Protein AF-0000000073987682 (afdb_homodimer)

Secondary structure (DSSP, 8-state):
-EEEEEE-B-HHHHHHHS-TTHHHHHHHHHHHS--TTEEEEEEEEB-S-SSTTPPP-STT--EEEEEEESSHHHHHHHHH-HHHHHHHHHHHTTBSSPPEEEEE------/-EEEEEE-B-HHHHHHHS-TTHHHHHHHHHHHS--TTEEEEEEEEB-S-SSTTPPP-STT--EEEEEEESSHHHHHHHHH-HHHHHHHHHHHTTBSSPPEEEEE------

Solvent-accessible surface area (backbone atoms only — not comparable to full-atom values): 11924 Å² total; per-residue (Å²): 39,37,40,38,36,38,31,27,60,38,68,69,48,39,44,67,76,30,50,85,61,42,55,59,50,52,49,51,49,55,64,65,62,68,54,68,44,58,74,46,69,49,72,41,54,55,51,70,68,66,48,91,85,54,76,79,40,40,84,73,45,41,36,37,36,44,34,34,19,79,33,50,67,24,46,51,50,46,68,67,29,65,69,48,46,55,52,49,55,58,52,60,72,18,42,78,52,84,59,37,36,46,33,29,84,43,75,72,86,116,39,37,41,39,35,40,32,29,61,38,68,68,48,38,44,67,78,30,51,86,61,42,55,60,50,50,49,50,50,55,65,64,63,67,52,67,46,58,74,48,70,48,74,41,54,56,50,69,67,67,47,92,86,54,76,79,40,40,85,73,45,43,33,38,35,44,34,32,20,78,30,51,67,24,45,50,50,45,68,66,30,66,69,49,46,54,53,48,56,57,53,60,71,16,41,77,53,85,58,38,36,46,33,28,84,44,75,71,85,116

Sequence (220 aa):
MLHVVLFKTDAKKLAKEFPGNSLEEAIESLRQAKIPGLVDFNIRPKNTSPWPGYQDDSQGYTHALMSSHVSASALRTYAEHPVHKVLQARLLKCVTAPPLRMDLDIHPNLMLHVVLFKTDAKKLAKEFPGNSLEEAIESLRQAKIPGLVDFNIRPKNTSPWPGYQDDSQGYTHALMSSHVSASALRTYAEHPVHKVLQARLLKCVTAPPLRMDLDIHPNL

pLDDT: mean 94.9, std 9.37, range [31.69, 98.88]

InterPro domains:
  IPR011008 Dimeric alpha-beta barrel [SSF54909] (2-103)
  IPR013097 Stress responsive alpha+beta-barrel [PF07876] (3-93)
  IPR013097 Stress responsive alpha+beta-barrel [PS51502] (1-104)
  IPR013097 Stress responsive alpha+beta-barrel [SM00886] (1-106)

Radius of gyration: 17.32 Å; Cα contacts (8 Å, |Δi|>4): 393; chains: 2; bounding box: 43×45×38 Å

Organism: Leishmania donovani (NCBI:txid5661)

Nearest PDB structures (foldseek):
  3hf5-assembly2_C  TM=5.952E-01  e=5.390E-05  Pseudomonas reinekei
  3hfk-assembly1_A  TM=5.930E-01  e=7.023E-05  Pseudomonas reinekei
  3hfk-assembly1_D  TM=5.590E-01  e=6.153E-05  Pseudomonas reinekei
  3kng-assembly1_B  TM=6.668E-01  e=3.435E-04  Streptomyces nogalater
  2ifx-assembly1_A  TM=5.948E-01  e=2.637E-04  Cupriavidus necator

Foldseek 3Di:
DKKKKWFQFDPVLCCVLQPDCNLVVLQVCLVPVCQDFWDDKDKDFDDQPPDPPRDDPSVRTTMMIITGGQDPVSVVSLVPDPSNVVVVVSRVSGGDDDMDMDDDPDHPPD/DKKKKWFQFDPVLCCVLQPDCNLVVLQVCLVPVCQDFWDDKDKDFDDQPPDPPRDDPSVRTTMMIITGGQDPVSVVSLVPDPSNVVVVVSRVSGGPDDMDMDDDPDHPPD

Structure (mmCIF, N/CA/C/O backbone):
data_AF-0000000073987682-model_v1
#
loop_
_entity.id
_entity.type
_entity.pdbx_description
1 polymer 'Stress responsive A/B Barrel Domain family protein'
#
loop_
_atom_site.group_PDB
_atom_site.id
_atom_site.type_symbol
_atom_site.label_atom_id
_atom_site.label_alt_id
_atom_site.label_comp_id
_atom_site.label_asym_id
_atom_site.label_entity_id
_atom_site.label_seq_id
_atom_site.pdbx_PDB_ins_code
_atom_site.Cartn_x
_atom_site.Cartn_y
_atom_site.Cartn_z
_atom_site.occupancy
_atom_site.B_iso_or_equiv
_atom_site.auth_seq_id
_atom_site.auth_comp_id
_atom_site.auth_asym_id
_atom_site.auth_atom_id
_atom_site.pdbx_PDB_model_num
ATOM 1 N N . MET A 1 1 ? 9.57 5.074 -7.387 1 95.31 1 MET A N 1
ATOM 2 C CA . MET A 1 1 ? 9.477 4.562 -6.023 1 95.31 1 MET A CA 1
ATOM 3 C C . MET A 1 1 ? 8.086 4.789 -5.445 1 95.31 1 MET A C 1
ATOM 5 O O . MET A 1 1 ? 7.535 5.887 -5.551 1 95.31 1 MET A O 1
ATOM 9 N N . LEU A 1 2 ? 7.527 3.725 -4.941 1 96.81 2 LEU A N 1
ATOM 10 C CA . LEU A 1 2 ? 6.23 3.795 -4.273 1 96.81 2 LEU A CA 1
ATOM 11 C C . LEU A 1 2 ? 6.395 3.742 -2.76 1 96.81 2 LEU A C 1
ATOM 13 O O . LEU A 1 2 ? 7.07 2.854 -2.234 1 96.81 2 LEU A O 1
ATOM 17 N N . HIS A 1 3 ? 5.875 4.754 -2.123 1 97.88 3 HIS A N 1
ATOM 18 C CA . HIS A 1 3 ? 5.898 4.887 -0.671 1 97.88 3 HIS A CA 1
ATOM 19 C C . HIS A 1 3 ? 4.52 4.629 -0.074 1 97.88 3 HIS A C 1
ATOM 21 O O . HIS A 1 3 ? 3.572 5.375 -0.338 1 97.88 3 HIS A O 1
ATOM 27 N N . VAL A 1 4 ? 4.391 3.553 0.708 1 98.5 4 VAL A N 1
ATOM 28 C CA . VAL A 1 4 ? 3.133 3.105 1.298 1 98.5 4 VAL A CA 1
ATOM 29 C C . VAL A 1 4 ? 3.215 3.197 2.82 1 98.5 4 VAL A C 1
ATOM 31 O O . VAL A 1 4 ? 4.125 2.637 3.434 1 98.5 4 VAL A O 1
ATOM 34 N N . VAL A 1 5 ? 2.281 3.895 3.426 1 98.81 5 VAL A N 1
ATOM 35 C CA . VAL A 1 5 ? 2.211 3.971 4.883 1 98.81 5 VAL A CA 1
ATOM 36 C C . VAL A 1 5 ? 0.798 3.631 5.348 1 98.81 5 VAL A C 1
ATOM 38 O O . VAL A 1 5 ? -0.18 4.195 4.852 1 98.81 5 VAL A O 1
ATOM 41 N N . LEU A 1 6 ? 0.669 2.688 6.234 1 98.88 6 LEU A N 1
ATOM 42 C CA . LEU A 1 6 ? -0.608 2.338 6.848 1 98.88 6 LEU A CA 1
ATOM 43 C C . LEU A 1 6 ? -0.687 2.863 8.273 1 98.88 6 LEU A C 1
ATOM 45 O O . LEU A 1 6 ? 0.289 2.783 9.023 1 98.88 6 LEU A O 1
ATOM 49 N N . PHE A 1 7 ? -1.869 3.385 8.648 1 98.69 7 PHE A N 1
ATOM 50 C CA . PHE A 1 7 ? -2.096 3.984 9.953 1 98.69 7 PHE A CA 1
ATOM 51 C C . PHE A 1 7 ? -3.254 3.299 10.672 1 98.69 7 PHE A C 1
ATOM 53 O O . PHE A 1 7 ? -4.27 2.979 10.055 1 98.69 7 PHE A O 1
ATOM 60 N N . LYS A 1 8 ? -3.061 3.043 11.922 1 98.81 8 LYS A N 1
ATOM 61 C CA . LYS A 1 8 ? -4.191 2.865 12.828 1 98.81 8 LYS A CA 1
ATOM 62 C C . LYS A 1 8 ? -4.566 4.18 13.508 1 98.81 8 LYS A C 1
ATOM 64 O O . LYS A 1 8 ? -3.797 4.715 14.305 1 98.81 8 LYS A O 1
ATOM 69 N N . THR A 1 9 ? -5.723 4.746 13.195 1 98.62 9 THR A N 1
ATOM 70 C CA . THR A 1 9 ? -6.078 6.051 13.734 1 98.62 9 THR A CA 1
ATOM 71 C C . THR A 1 9 ? -7.25 5.934 14.711 1 98.62 9 THR A C 1
ATOM 73 O O . THR A 1 9 ? -8.094 5.047 14.562 1 98.62 9 THR A O 1
ATOM 76 N N . ASP A 1 10 ? -7.215 6.785 15.711 1 98.5 10 ASP A N 1
ATOM 77 C CA . ASP A 1 10 ? -8.383 7.016 16.562 1 98.5 10 ASP A CA 1
ATOM 78 C C . ASP A 1 10 ? -9.383 7.938 15.875 1 98.5 10 ASP A C 1
ATOM 80 O O . ASP A 1 10 ? -9.055 9.078 15.523 1 98.5 10 ASP A O 1
ATOM 84 N N . ALA A 1 11 ? -10.57 7.434 15.75 1 97.19 11 ALA A N 1
ATOM 85 C CA . ALA A 1 11 ? -11.562 8.156 14.961 1 97.19 11 ALA A CA 1
ATOM 86 C C . ALA A 1 11 ? -11.875 9.508 15.586 1 97.19 11 ALA A C 1
ATOM 88 O O . ALA A 1 11 ? -12.047 10.508 14.875 1 97.19 11 ALA A O 1
ATOM 89 N N . LYS A 1 12 ? -12 9.594 16.844 1 98.12 12 LYS A N 1
ATOM 90 C CA . LYS A 1 12 ? -12.312 10.844 17.531 1 98.12 12 LYS A CA 1
ATOM 91 C C . LYS A 1 12 ? -11.164 11.836 17.406 1 98.12 12 LYS A C 1
ATOM 93 O O . LYS A 1 12 ? -11.391 13.023 17.141 1 98.12 12 LYS A O 1
ATOM 98 N N . LYS A 1 13 ? -9.938 11.328 17.594 1 98.19 13 LYS A N 1
ATOM 99 C CA . LYS A 1 13 ? -8.773 12.203 17.469 1 98.19 13 LYS A CA 1
ATOM 100 C C . LYS A 1 13 ? -8.641 12.727 16.031 1 98.19 13 LYS A C 1
ATOM 102 O O . LYS A 1 13 ? -8.312 13.898 15.828 1 98.19 13 LYS A O 1
ATOM 107 N N . LEU A 1 14 ? -8.891 11.852 15.086 1 98 14 LEU A N 1
ATOM 108 C CA . LEU A 1 14 ? -8.781 12.242 13.68 1 98 14 LEU A CA 1
ATOM 109 C C . LEU A 1 14 ? -9.805 13.32 13.344 1 98 14 LEU A C 1
ATOM 111 O O . LEU A 1 14 ? -9.469 14.32 12.695 1 98 14 LEU A O 1
ATOM 115 N N . ALA A 1 15 ? -11.016 13.172 13.773 1 97.31 15 ALA A N 1
ATOM 116 C CA . ALA A 1 15 ? -12.078 14.141 13.516 1 97.31 15 ALA A CA 1
ATOM 117 C C . ALA A 1 15 ? -11.758 15.484 14.156 1 97.31 15 ALA A C 1
ATOM 119 O O . ALA A 1 15 ? -12.086 16.531 13.602 1 97.31 15 ALA A O 1
ATOM 120 N N . LYS A 1 16 ? -11.164 15.422 15.32 1 98.06 16 LYS A N 1
ATOM 121 C CA . LYS A 1 16 ? -10.789 16.641 16.016 1 98.06 16 LYS A CA 1
ATOM 122 C C . LYS A 1 16 ? -9.648 17.359 15.297 1 98.06 16 LYS A C 1
ATOM 124 O O . LYS A 1 16 ? -9.695 18.578 15.117 1 98.06 16 LYS A O 1
ATOM 129 N N . GLU A 1 17 ? -8.633 16.562 14.914 1 98.06 17 GLU A N 1
ATOM 130 C CA . GLU A 1 17 ? -7.457 17.141 14.258 1 98.06 17 GLU A CA 1
ATOM 131 C C . GLU A 1 17 ? -7.785 17.609 12.844 1 98.06 17 GLU A C 1
ATOM 133 O O . GLU A 1 17 ? -7.234 18.609 12.375 1 98.06 17 GLU A O 1
ATOM 138 N N . PHE A 1 18 ? -8.695 16.891 12.164 1 97.56 18 PHE A N 1
ATOM 139 C CA . PHE A 1 18 ? -9.094 17.188 10.789 1 97.56 18 PHE A CA 1
ATOM 140 C C . PHE A 1 18 ? -10.609 17.328 10.688 1 97.56 18 PHE A C 1
ATOM 142 O O . PHE A 1 18 ? -11.281 16.469 10.117 1 97.56 18 PHE A O 1
ATOM 149 N N . PRO A 1 19 ? -11.094 18.469 11.148 1 96.69 19 PRO A N 1
ATOM 150 C CA . PRO A 1 19 ? -12.547 18.641 11.062 1 96.69 19 PRO A CA 1
ATOM 151 C C . PRO A 1 19 ? -13.023 18.906 9.641 1 96.69 19 PRO A C 1
ATOM 153 O O . PRO A 1 19 ? -12.328 19.562 8.859 1 96.69 19 PRO A O 1
ATOM 156 N N . GLY A 1 20 ? -14.156 18.391 9.281 1 94.25 20 GLY A N 1
ATOM 157 C CA . GLY A 1 20 ? -14.727 18.578 7.953 1 94.25 20 GLY A CA 1
ATOM 158 C C . GLY A 1 20 ? -13.852 18.016 6.852 1 94.25 20 GLY A C 1
ATOM 159 O O . GLY A 1 20 ? -13.461 16.844 6.902 1 94.25 20 GLY A O 1
ATOM 160 N N . ASN A 1 21 ? -13.484 18.875 5.926 1 92.81 21 ASN A N 1
ATOM 161 C CA . ASN A 1 21 ? -12.695 18.453 4.777 1 92.81 21 ASN A CA 1
ATOM 162 C C . ASN A 1 21 ? -11.219 18.797 4.941 1 92.81 21 ASN A C 1
ATOM 164 O O . ASN A 1 21 ? -10.484 18.891 3.959 1 92.81 21 ASN A O 1
ATOM 168 N N . SER A 1 22 ? -10.812 18.953 6.145 1 95 22 SER A N 1
ATOM 169 C CA . SER A 1 22 ? -9.484 19.516 6.371 1 95 22 SER A CA 1
ATOM 170 C C . SER A 1 22 ? -8.398 18.516 5.988 1 95 22 SER A C 1
ATOM 172 O O . SER A 1 22 ? -7.305 18.906 5.574 1 95 22 SER A O 1
ATOM 174 N N . LEU A 1 23 ? -8.688 17.188 6.199 1 95.12 23 LEU A N 1
ATOM 175 C CA . LEU A 1 23 ? -7.707 16.219 5.719 1 95.12 23 LEU A CA 1
ATOM 176 C C . LEU A 1 23 ? -7.562 16.297 4.203 1 95.12 23 LEU A C 1
ATOM 178 O O . LEU A 1 23 ? -6.441 16.312 3.684 1 95.12 23 LEU A O 1
ATOM 182 N N . GLU A 1 24 ? -8.656 16.391 3.541 1 94.44 24 GLU A N 1
ATOM 183 C CA . GLU A 1 24 ? -8.633 16.531 2.088 1 94.44 24 GLU A CA 1
ATOM 184 C C . GLU A 1 24 ? -7.902 17.797 1.671 1 94.44 24 GLU A C 1
ATOM 186 O O . GLU A 1 24 ? -7.172 17.812 0.679 1 94.44 24 GLU A O 1
ATOM 191 N N . GLU A 1 25 ? -8.141 18.828 2.369 1 95 25 GLU A N 1
ATOM 192 C CA . GLU A 1 25 ? -7.469 20.094 2.088 1 95 25 GLU A CA 1
ATOM 193 C C . GLU A 1 25 ? -5.965 19.984 2.299 1 95 25 GLU A C 1
ATOM 195 O O . GLU A 1 25 ? -5.176 20.531 1.525 1 95 25 GLU A O 1
ATOM 200 N N . ALA A 1 26 ? -5.578 19.281 3.348 1 94.62 26 ALA A N 1
ATOM 201 C CA . ALA A 1 26 ? -4.16 19.047 3.611 1 94.62 26 ALA A CA 1
ATOM 202 C C . ALA A 1 26 ? -3.518 18.234 2.498 1 94.62 26 ALA A C 1
ATOM 204 O O . ALA A 1 26 ? -2.396 18.516 2.072 1 94.62 26 ALA A O 1
ATOM 205 N N . ILE A 1 27 ? -4.207 17.234 1.984 1 94.56 27 ILE A N 1
ATOM 206 C CA . ILE A 1 27 ? -3.742 16.391 0.888 1 94.56 27 ILE A CA 1
ATOM 207 C C . ILE A 1 27 ? -3.549 17.234 -0.368 1 94.56 27 ILE A C 1
ATOM 209 O O . ILE A 1 27 ? -2.506 17.172 -1.021 1 94.56 27 ILE A O 1
ATOM 213 N N . GLU A 1 28 ? -4.52 18.062 -0.623 1 93.38 28 GLU A N 1
ATOM 214 C CA . GLU A 1 28 ? -4.441 18.938 -1.79 1 93.38 28 GLU A CA 1
ATOM 215 C C . GLU A 1 28 ? -3.279 19.922 -1.666 1 93.38 28 GLU A C 1
ATOM 217 O O . GLU A 1 28 ? -2.578 20.188 -2.645 1 93.38 28 GLU A O 1
ATOM 222 N N . SER A 1 29 ? -3.102 20.438 -0.496 1 92.81 29 SER A N 1
ATOM 223 C CA . SER A 1 29 ? -1.991 21.344 -0.251 1 92.81 29 SER A CA 1
ATOM 224 C C . SER A 1 29 ? -0.65 20.688 -0.537 1 92.81 29 SER A C 1
ATOM 226 O O . SER A 1 29 ? 0.238 21.297 -1.136 1 92.81 29 SER A O 1
ATOM 228 N N . LEU A 1 30 ? -0.522 19.484 -0.141 1 94.56 30 LEU A N 1
ATOM 229 C CA . LEU A 1 30 ? 0.716 18.75 -0.377 1 94.56 30 LEU A CA 1
ATOM 230 C C . LEU A 1 30 ? 0.904 18.453 -1.863 1 94.56 30 LEU A C 1
ATOM 232 O O . LEU A 1 30 ? 2.01 18.594 -2.391 1 94.56 30 LEU A O 1
ATOM 236 N N . ARG A 1 31 ? -0.15 18.141 -2.539 1 93.06 31 ARG A N 1
ATOM 237 C CA . ARG A 1 31 ? -0.083 17.875 -3.973 1 93.06 31 ARG A CA 1
ATOM 238 C C . ARG A 1 31 ? 0.32 19.141 -4.742 1 93.06 31 ARG A C 1
ATOM 240 O O . ARG A 1 31 ? 1.013 19.047 -5.758 1 93.06 31 ARG A O 1
ATOM 247 N N . GLN A 1 32 ? -0.021 20.266 -4.199 1 92.06 32 GLN A N 1
ATOM 248 C CA . GLN A 1 32 ? 0.225 21.547 -4.875 1 92.06 32 GLN A CA 1
ATOM 249 C C . GLN A 1 32 ? 1.565 22.141 -4.457 1 92.06 32 GLN A C 1
ATOM 251 O O . GLN A 1 32 ? 2.041 23.094 -5.062 1 92.06 32 GLN A O 1
ATOM 256 N N . ALA A 1 33 ? 2.17 21.688 -3.424 1 92.12 33 ALA A N 1
ATOM 257 C CA . ALA A 1 33 ? 3.408 22.234 -2.873 1 92.12 33 ALA A CA 1
ATOM 258 C C . ALA A 1 33 ? 4.562 22.062 -3.855 1 92.12 33 ALA A C 1
ATOM 260 O O . ALA A 1 33 ? 5.641 22.641 -3.66 1 92.12 33 ALA A O 1
ATOM 261 N N . LYS A 1 34 ? 4.484 21.422 -4.969 1 89.69 34 LYS A N 1
ATOM 262 C CA . LYS A 1 34 ? 5.5 21.219 -5.996 1 89.69 34 LYS A CA 1
ATOM 263 C C . LYS A 1 34 ? 6.773 20.625 -5.398 1 89.69 34 LYS A C 1
ATOM 265 O O . LYS A 1 34 ? 7.871 21.125 -5.641 1 89.69 34 LYS A O 1
ATOM 270 N N . ILE A 1 35 ? 6.641 19.672 -4.531 1 96.31 35 ILE A N 1
ATOM 271 C CA . ILE A 1 35 ? 7.805 18.953 -4.016 1 96.31 35 ILE A CA 1
ATOM 272 C C . ILE A 1 35 ? 8.523 18.25 -5.164 1 96.31 35 ILE A C 1
ATOM 274 O O . ILE A 1 35 ? 7.934 17.438 -5.875 1 96.31 35 ILE A O 1
ATOM 278 N N . PRO A 1 36 ? 9.805 18.594 -5.367 1 97 36 PRO A N 1
ATOM 279 C CA . PRO A 1 36 ? 10.523 18.016 -6.504 1 97 36 PRO A CA 1
ATOM 280 C C . PRO A 1 36 ? 10.492 16.484 -6.496 1 97 36 PRO A C 1
ATOM 282 O O . PRO A 1 36 ? 10.852 15.859 -5.496 1 97 36 PRO A O 1
ATOM 285 N N . GLY A 1 37 ? 10.055 15.852 -7.605 1 96.38 37 GLY A N 1
ATOM 286 C CA . GLY A 1 37 ? 10.109 14.406 -7.785 1 96.38 37 GLY A CA 1
ATOM 287 C C . GLY A 1 37 ? 8.898 13.695 -7.23 1 96.38 37 GLY A C 1
ATOM 288 O O . GLY A 1 37 ? 8.766 12.477 -7.379 1 96.38 37 GLY A O 1
ATOM 289 N N . LEU A 1 38 ? 8.039 14.398 -6.535 1 96.62 38 LEU A N 1
ATOM 290 C CA . LEU A 1 38 ? 6.766 13.828 -6.121 1 96.62 38 LEU A CA 1
ATOM 291 C C . LEU A 1 38 ? 5.812 13.711 -7.309 1 96.62 38 LEU A C 1
ATOM 293 O O . LEU A 1 38 ? 5.512 14.711 -7.965 1 96.62 38 LEU A O 1
ATOM 297 N N . VAL A 1 39 ? 5.359 12.578 -7.602 1 94.06 39 VAL A N 1
ATOM 298 C CA . VAL A 1 39 ? 4.527 12.32 -8.773 1 94.06 39 VAL A CA 1
ATOM 299 C C . VAL A 1 39 ? 3.055 12.312 -8.375 1 94.06 39 VAL A C 1
ATOM 301 O O . VAL A 1 39 ? 2.211 12.867 -9.078 1 94.06 39 VAL A O 1
ATOM 304 N N . ASP A 1 40 ? 2.75 11.711 -7.277 1 92.75 40 ASP A N 1
ATOM 305 C CA . ASP A 1 40 ? 1.377 11.602 -6.793 1 92.75 40 ASP A CA 1
ATOM 306 C C . ASP A 1 40 ? 1.343 11.406 -5.277 1 92.75 40 ASP A C 1
ATOM 308 O O . ASP A 1 40 ? 2.318 10.938 -4.688 1 92.75 40 ASP A O 1
ATOM 312 N N . PHE A 1 41 ? 0.228 11.812 -4.73 1 95.62 41 PHE A N 1
ATOM 313 C CA . PHE A 1 41 ? 0.049 11.727 -3.285 1 95.62 41 PHE A CA 1
ATOM 314 C C . PHE A 1 41 ? -1.425 11.57 -2.93 1 95.62 41 PHE A C 1
ATOM 316 O O . PHE A 1 41 ? -2.268 12.336 -3.404 1 95.62 41 PHE A O 1
ATOM 323 N N . ASN A 1 42 ? -1.687 10.602 -2.078 1 95.5 42 ASN A N 1
ATOM 324 C CA . ASN A 1 42 ? -3.047 10.406 -1.587 1 95.5 42 ASN A CA 1
ATOM 325 C C . ASN A 1 42 ? -3.057 9.766 -0.204 1 95.5 42 ASN A C 1
ATOM 327 O O . ASN A 1 42 ? -2.16 8.992 0.131 1 95.5 42 ASN A O 1
ATOM 331 N N . ILE A 1 43 ? -4.055 10.086 0.593 1 97.56 43 ILE A N 1
ATOM 332 C CA . ILE A 1 43 ? -4.422 9.383 1.816 1 97.56 43 ILE A CA 1
ATOM 333 C C . ILE A 1 43 ? -5.906 9.016 1.775 1 97.56 43 ILE A C 1
ATOM 335 O O . ILE A 1 43 ? -6.758 9.875 1.537 1 97.56 43 ILE A O 1
ATOM 339 N N . ARG A 1 44 ? -6.207 7.797 2.004 1 97.25 44 ARG A N 1
ATOM 340 C CA . ARG A 1 44 ? -7.594 7.348 1.959 1 97.25 44 ARG A CA 1
ATOM 341 C C . ARG A 1 44 ? -7.891 6.371 3.092 1 97.25 44 ARG A C 1
ATOM 343 O O . ARG A 1 44 ? -7.02 5.598 3.496 1 97.25 44 ARG A O 1
ATOM 350 N N . PRO A 1 45 ? -9.141 6.473 3.594 1 97.38 45 PRO A N 1
ATOM 351 C CA . PRO A 1 45 ? -9.57 5.387 4.473 1 97.38 45 PRO A CA 1
ATOM 352 C C . PRO A 1 45 ? -9.742 4.062 3.736 1 97.38 45 PRO A C 1
ATOM 354 O O . PRO A 1 45 ? -9.945 4.051 2.518 1 97.38 45 PRO A O 1
ATOM 357 N N . LYS A 1 46 ? -9.625 2.943 4.477 1 98 46 LYS A N 1
ATOM 358 C CA . LYS A 1 46 ? -9.938 1.633 3.908 1 98 46 LYS A CA 1
ATOM 359 C C . LYS A 1 46 ? -11.391 1.555 3.463 1 98 46 LYS A C 1
ATOM 361 O O . LYS A 1 46 ? -12.273 2.139 4.098 1 98 46 LYS A O 1
ATOM 366 N N . ASN A 1 47 ? -11.594 0.894 2.348 1 98.06 47 ASN A N 1
ATOM 367 C CA . ASN A 1 47 ? -12.93 0.468 1.938 1 98.06 47 ASN A CA 1
ATOM 368 C C . ASN A 1 47 ? -13.219 -0.966 2.375 1 98.06 47 ASN A C 1
ATOM 370 O O . ASN A 1 47 ? -12.617 -1.91 1.851 1 98.06 47 ASN A O 1
ATOM 374 N N . THR A 1 48 ? -14.148 -1.181 3.348 1 96.56 48 THR A N 1
ATOM 375 C CA . THR A 1 48 ? -14.43 -2.51 3.881 1 96.56 48 THR A CA 1
ATOM 376 C C . THR A 1 48 ? -15.719 -3.068 3.291 1 96.56 48 THR A C 1
ATOM 378 O O . THR A 1 48 ? -16.266 -4.047 3.803 1 96.56 48 THR A O 1
ATOM 381 N N . SER A 1 49 ? -16.234 -2.375 2.293 1 95.88 49 SER A N 1
ATOM 382 C CA . SER A 1 49 ? -17.484 -2.857 1.705 1 95.88 49 SER A CA 1
ATOM 383 C C . SER A 1 49 ? -17.5 -2.664 0.193 1 95.88 49 SER A C 1
ATOM 385 O O . SER A 1 49 ? -18.453 -2.111 -0.362 1 95.88 49 SER A O 1
ATOM 387 N N . PRO A 1 50 ? -16.453 -3.18 -0.456 1 95.69 50 PRO A N 1
ATOM 388 C CA . PRO A 1 50 ? -16.453 -3.033 -1.913 1 95.69 50 PRO A CA 1
ATOM 389 C C . PRO A 1 50 ? -17.469 -3.938 -2.598 1 95.69 50 PRO A C 1
ATOM 391 O O . PRO A 1 50 ? -17.875 -3.666 -3.73 1 95.69 50 PRO A O 1
ATOM 394 N N . TRP A 1 51 ? -17.859 -5.062 -2.014 1 94.38 51 TRP A N 1
ATOM 395 C CA . TRP A 1 51 ? -18.922 -5.957 -2.443 1 94.38 51 TRP A CA 1
ATOM 396 C C . TRP A 1 51 ? -19.484 -6.746 -1.264 1 94.38 51 TRP A C 1
ATOM 398 O O . TRP A 1 51 ? -18.875 -6.785 -0.191 1 94.38 51 TRP A O 1
ATOM 408 N N . PRO A 1 52 ? -20.672 -7.27 -1.44 1 95.25 52 PRO A N 1
ATOM 409 C CA . PRO A 1 52 ? -21.234 -8.078 -0.359 1 95.25 52 PRO A CA 1
ATOM 410 C C . PRO A 1 52 ? -20.344 -9.281 -0.007 1 95.25 52 PRO A C 1
ATOM 412 O O . PRO A 1 52 ? -19.844 -9.961 -0.901 1 95.25 52 PRO A O 1
ATOM 415 N N . GLY A 1 53 ? -20.141 -9.461 1.312 1 95.19 53 GLY A N 1
ATOM 416 C CA . GLY A 1 53 ? -19.375 -10.625 1.751 1 95.19 53 GLY A CA 1
ATOM 417 C C . GLY A 1 53 ? -17.891 -10.352 1.869 1 95.19 53 GLY A C 1
ATOM 418 O O . GLY A 1 53 ? -17.125 -11.227 2.271 1 95.19 53 GLY A O 1
ATOM 419 N N . TYR A 1 54 ? -17.516 -9.172 1.555 1 96.38 54 TYR A N 1
ATOM 420 C CA . TYR A 1 54 ? -16.109 -8.789 1.698 1 96.38 54 TYR A CA 1
ATOM 421 C C . TYR A 1 54 ? -15.641 -8.984 3.133 1 96.38 54 TYR A C 1
ATOM 423 O O . TYR A 1 54 ? -16.359 -8.672 4.082 1 96.38 54 TYR A O 1
ATOM 431 N N . GLN A 1 55 ? -14.469 -9.555 3.232 1 95.81 55 GLN A N 1
ATOM 432 C CA . GLN A 1 55 ? -13.852 -9.727 4.543 1 95.81 55 GLN A CA 1
ATOM 433 C C . GLN A 1 55 ? -12.758 -8.688 4.781 1 95.81 55 GLN A C 1
ATOM 435 O O . GLN A 1 55 ? -11.867 -8.508 3.945 1 95.81 55 GLN A O 1
ATOM 440 N N . ASP A 1 56 ? -12.867 -8.047 5.93 1 97.69 56 ASP A N 1
ATOM 441 C CA . ASP A 1 56 ? -11.852 -7.062 6.293 1 97.69 56 ASP A CA 1
ATOM 442 C C . ASP A 1 56 ? -10.578 -7.746 6.777 1 97.69 56 ASP A C 1
ATOM 444 O O . ASP A 1 56 ? -10.578 -8.414 7.812 1 97.69 56 ASP A O 1
ATOM 448 N N . ASP A 1 57 ? -9.523 -7.551 6.082 1 97.94 57 ASP A N 1
ATOM 449 C CA . ASP A 1 57 ? -8.227 -8.117 6.457 1 97.94 57 ASP A CA 1
ATOM 450 C C . ASP A 1 57 ? -7.191 -7.023 6.695 1 97.94 57 ASP A C 1
ATOM 452 O O . ASP A 1 57 ? -6.004 -7.223 6.441 1 97.94 57 ASP A O 1
ATOM 456 N N . SER A 1 58 ? -7.594 -5.844 7.109 1 98.44 58 SER A N 1
ATOM 457 C CA . SER A 1 58 ? -6.715 -4.695 7.281 1 98.44 58 SER A CA 1
ATOM 458 C C . SER A 1 58 ? -5.938 -4.785 8.594 1 98.44 58 SER A C 1
ATOM 460 O O . SER A 1 58 ? -5.004 -4.008 8.82 1 98.44 58 SER A O 1
ATOM 462 N N . GLN A 1 59 ? -6.301 -5.688 9.492 1 97.94 59 GLN A N 1
ATOM 463 C CA . GLN A 1 59 ? -5.633 -5.93 10.766 1 97.94 59 GLN A CA 1
ATOM 464 C C . GLN A 1 59 ? -5.617 -4.672 11.625 1 97.94 59 GLN A C 1
ATOM 466 O O . GLN A 1 59 ? -4.609 -4.363 12.266 1 97.94 59 GLN A O 1
ATOM 471 N N . GLY A 1 60 ? -6.66 -3.92 11.539 1 98.06 60 GLY A N 1
ATOM 472 C CA . GLY A 1 60 ? -6.852 -2.771 12.414 1 98.06 60 GLY A CA 1
ATOM 473 C C . GLY A 1 60 ? -6.375 -1.47 11.797 1 98.06 60 GLY A C 1
ATOM 474 O O . GLY A 1 60 ? -6.625 -0.391 12.336 1 98.06 60 GLY A O 1
ATOM 475 N N . TYR A 1 61 ? -5.68 -1.55 10.68 1 98.81 61 TYR A N 1
ATOM 476 C CA . TYR A 1 61 ? -5.297 -0.319 9.992 1 98.81 61 TYR A CA 1
ATOM 477 C C . TYR A 1 61 ? -6.508 0.356 9.359 1 98.81 61 TYR A C 1
ATOM 479 O O . TYR A 1 61 ? -7.387 -0.316 8.812 1 98.81 61 TYR A O 1
ATOM 487 N N . THR A 1 62 ? -6.516 1.681 9.445 1 98.69 62 THR A N 1
ATOM 488 C CA . THR A 1 62 ? -7.727 2.404 9.078 1 98.69 62 THR A CA 1
ATOM 489 C C . THR A 1 62 ? -7.496 3.234 7.82 1 98.69 62 THR A C 1
ATOM 491 O O . THR A 1 62 ? -8.43 3.484 7.055 1 98.69 62 THR A O 1
ATOM 494 N N . HIS A 1 63 ? -6.293 3.746 7.578 1 98.56 63 HIS A N 1
ATOM 495 C CA . HIS A 1 63 ? -5.945 4.621 6.469 1 98.56 63 HIS A CA 1
ATOM 496 C C . HIS A 1 63 ? -4.625 4.203 5.832 1 98.56 63 HIS A C 1
ATOM 498 O O . HIS A 1 63 ? -3.799 3.549 6.473 1 98.56 63 HIS A O 1
ATOM 504 N N . ALA A 1 64 ? -4.512 4.551 4.617 1 98.69 64 ALA A N 1
ATOM 505 C CA . ALA A 1 64 ? -3.246 4.363 3.912 1 98.69 64 ALA A CA 1
ATOM 506 C C . ALA A 1 64 ? -2.834 5.637 3.176 1 98.69 64 ALA A C 1
ATOM 508 O O . ALA A 1 64 ? -3.672 6.305 2.566 1 98.69 64 ALA A O 1
ATOM 509 N N . LEU A 1 65 ? -1.649 5.957 3.332 1 98.25 65 LEU A N 1
ATOM 510 C CA . LEU A 1 65 ? -0.994 6.969 2.508 1 98.25 65 LEU A CA 1
ATOM 511 C C . LEU A 1 65 ? -0.22 6.32 1.365 1 98.25 65 LEU A C 1
ATOM 513 O O . LEU A 1 65 ? 0.54 5.371 1.582 1 98.25 65 LEU A O 1
ATOM 517 N N . MET A 1 66 ? -0.448 6.781 0.155 1 96.62 66 MET A N 1
ATOM 518 C CA . MET A 1 66 ? 0.288 6.379 -1.041 1 96.62 66 MET A CA 1
ATOM 519 C C . MET A 1 66 ? 0.949 7.582 -1.702 1 96.62 66 MET A C 1
ATOM 521 O O . MET A 1 66 ? 0.283 8.578 -1.997 1 96.62 66 MET A O 1
ATOM 525 N N . SER A 1 67 ? 2.223 7.465 -1.915 1 96.19 67 SER A N 1
ATOM 526 C CA . SER A 1 67 ? 2.9 8.484 -2.713 1 96.19 67 SER A CA 1
ATOM 527 C C . SER A 1 67 ? 3.912 7.852 -3.666 1 96.19 67 SER A C 1
ATOM 529 O O . SER A 1 67 ? 4.488 6.805 -3.365 1 96.19 67 SER A O 1
ATOM 531 N N . SER A 1 68 ? 4.082 8.422 -4.812 1 95.69 68 SER A N 1
ATOM 532 C CA . SER A 1 68 ? 5.043 7.977 -5.812 1 95.69 68 SER A CA 1
ATOM 533 C C . SER A 1 68 ? 6.094 9.047 -6.086 1 95.69 68 SER A C 1
ATOM 535 O O . SER A 1 68 ? 5.773 10.234 -6.145 1 95.69 68 SER A O 1
ATOM 537 N N . HIS A 1 69 ? 7.254 8.586 -6.266 1 96.75 69 HIS A N 1
ATOM 538 C CA . HIS A 1 69 ? 8.414 9.453 -6.438 1 96.75 69 HIS A CA 1
ATOM 539 C C . HIS A 1 69 ? 9.297 8.969 -7.586 1 96.75 69 HIS A C 1
ATOM 541 O O . HIS A 1 69 ? 9.43 7.766 -7.812 1 96.75 69 HIS A O 1
ATOM 547 N N . VAL A 1 70 ? 9.953 9.883 -8.234 1 96 70 VAL A N 1
ATOM 548 C CA . VAL A 1 70 ? 10.711 9.539 -9.438 1 96 70 VAL A CA 1
ATOM 549 C C . VAL A 1 70 ? 11.977 8.773 -9.047 1 96 70 VAL A C 1
ATOM 551 O O . VAL A 1 70 ? 12.609 8.141 -9.898 1 96 70 VAL A O 1
ATOM 554 N N . SER A 1 71 ? 12.398 8.859 -7.766 1 95.75 71 SER A N 1
ATOM 555 C CA . SER A 1 71 ? 13.609 8.203 -7.285 1 95.75 71 SER A CA 1
ATOM 556 C C . SER A 1 71 ? 13.633 8.125 -5.762 1 95.75 71 SER A C 1
ATOM 558 O O . SER A 1 71 ? 12.781 8.719 -5.094 1 95.75 71 SER A O 1
ATOM 560 N N . ALA A 1 72 ? 14.609 7.352 -5.305 1 96.12 72 ALA A N 1
ATOM 561 C CA . ALA A 1 72 ? 14.82 7.281 -3.859 1 96.12 72 ALA A CA 1
ATOM 562 C C . ALA A 1 72 ? 15.219 8.641 -3.295 1 96.12 72 ALA A C 1
ATOM 564 O O . ALA A 1 72 ? 14.789 9.016 -2.199 1 96.12 72 ALA A O 1
ATOM 565 N N . SER A 1 73 ? 16.031 9.352 -4.055 1 96.62 73 SER A N 1
ATOM 566 C CA . SER A 1 73 ? 16.438 10.688 -3.625 1 96.62 73 SER A CA 1
ATOM 567 C C . SER A 1 73 ? 15.242 11.633 -3.529 1 96.62 73 SER A C 1
ATOM 569 O O . SER A 1 73 ? 15.172 12.461 -2.619 1 96.62 73 SER A O 1
ATOM 571 N N . ALA A 1 74 ? 14.328 11.523 -4.441 1 97.12 74 ALA A N 1
ATOM 572 C CA . ALA A 1 74 ? 13.117 12.336 -4.406 1 97.12 74 ALA A CA 1
ATOM 573 C C . ALA A 1 74 ? 12.266 12 -3.186 1 97.12 74 ALA A C 1
ATOM 575 O O . ALA A 1 74 ? 11.688 12.891 -2.555 1 97.12 74 ALA A O 1
ATOM 576 N N . LEU A 1 75 ? 12.18 10.688 -2.848 1 97.5 75 LEU A N 1
ATOM 577 C CA . LEU A 1 75 ? 11.461 10.281 -1.642 1 97.5 75 LEU A CA 1
ATOM 578 C C . LEU A 1 75 ? 12.086 10.914 -0.403 1 97.5 75 LEU A C 1
ATOM 580 O O . LEU A 1 75 ? 11.375 11.375 0.489 1 97.5 75 LEU A O 1
ATOM 584 N N . ARG A 1 76 ? 13.375 11 -0.382 1 97.56 76 ARG A N 1
ATOM 585 C CA . ARG A 1 76 ? 14.062 11.625 0.748 1 97.56 76 ARG A CA 1
ATOM 586 C C . ARG A 1 76 ? 13.734 13.109 0.833 1 97.56 76 ARG A C 1
ATOM 588 O O . ARG A 1 76 ? 13.461 13.633 1.916 1 97.56 76 ARG A O 1
ATOM 595 N N . THR A 1 77 ? 13.766 13.758 -0.311 1 97.62 77 THR A N 1
ATOM 596 C CA . THR A 1 77 ? 13.406 15.172 -0.371 1 97.62 77 THR A CA 1
ATOM 597 C C . THR A 1 77 ? 11.992 15.398 0.169 1 97.62 77 THR A C 1
ATOM 599 O O . THR A 1 77 ? 11.766 16.297 0.975 1 97.62 77 THR A O 1
ATOM 602 N N . TYR A 1 78 ? 11.109 14.539 -0.259 1 98 78 TYR A N 1
ATOM 603 C CA . TYR A 1 78 ? 9.734 14.57 0.216 1 98 78 TYR A CA 1
ATOM 604 C C . TYR A 1 78 ? 9.672 14.367 1.727 1 98 78 TYR A C 1
ATOM 606 O O . TYR A 1 78 ? 8.969 15.102 2.426 1 98 78 TYR A O 1
ATOM 614 N N . ALA A 1 79 ? 10.398 13.453 2.264 1 97.19 79 ALA A N 1
ATOM 615 C CA . ALA A 1 79 ? 10.367 13.086 3.676 1 97.19 79 ALA A CA 1
ATOM 616 C C . ALA A 1 79 ? 10.859 14.227 4.555 1 97.19 79 ALA A C 1
ATOM 618 O O . ALA A 1 79 ? 10.414 14.375 5.699 1 97.19 79 ALA A O 1
ATOM 619 N N . GLU A 1 80 ? 11.672 15.062 3.955 1 96.81 80 GLU A N 1
ATOM 620 C CA . GLU A 1 80 ? 12.273 16.141 4.73 1 96.81 80 GLU A CA 1
ATOM 621 C C . GLU A 1 80 ? 11.586 17.469 4.441 1 96.81 80 GLU A C 1
ATOM 623 O O . GLU A 1 80 ? 11.891 18.484 5.078 1 96.81 80 GLU A O 1
ATOM 628 N N . HIS A 1 81 ? 10.719 17.5 3.508 1 97 81 HIS A N 1
ATOM 629 C CA . HIS A 1 81 ? 10.07 18.734 3.107 1 97 81 HIS A CA 1
ATOM 630 C C . HIS A 1 81 ? 9.164 19.266 4.211 1 97 81 HIS A C 1
ATOM 632 O O . HIS A 1 81 ? 8.43 18.5 4.844 1 97 81 HIS A O 1
ATOM 638 N N . PRO A 1 82 ? 9.117 20.562 4.406 1 95.69 82 PRO A N 1
ATOM 639 C CA . PRO A 1 82 ? 8.344 21.141 5.508 1 95.69 82 PRO A CA 1
ATOM 640 C C . PRO A 1 82 ? 6.852 20.844 5.406 1 95.69 82 PRO A C 1
ATOM 642 O O . PRO A 1 82 ? 6.203 20.562 6.418 1 95.69 82 PRO A O 1
ATOM 645 N N . VAL A 1 83 ? 6.336 20.891 4.25 1 95.12 83 VAL A N 1
ATOM 646 C CA . VAL A 1 83 ? 4.91 20.656 4.066 1 95.12 83 VAL A CA 1
ATOM 647 C C . VAL A 1 83 ? 4.555 19.234 4.504 1 95.12 83 VAL A C 1
ATOM 649 O O . VAL A 1 83 ? 3.535 19.016 5.16 1 95.12 83 VAL A O 1
ATOM 652 N N . HIS A 1 84 ? 5.348 18.25 4.133 1 97.19 84 HIS A N 1
ATOM 653 C CA . HIS A 1 84 ? 5.129 16.875 4.566 1 97.19 84 HIS A CA 1
ATOM 654 C C . HIS A 1 84 ? 5.254 16.75 6.082 1 97.19 84 HIS A C 1
ATOM 656 O O . HIS A 1 84 ? 4.445 16.078 6.723 1 97.19 84 HIS A O 1
ATOM 662 N N . LYS A 1 85 ? 6.254 17.406 6.645 1 97 85 LYS A N 1
ATOM 663 C CA . LYS A 1 85 ? 6.496 17.297 8.078 1 97 85 LYS A CA 1
ATOM 664 C C . LYS A 1 85 ? 5.305 17.828 8.875 1 97 85 LYS A C 1
ATOM 666 O O . LYS A 1 85 ? 4.961 17.266 9.922 1 97 85 LYS A O 1
ATOM 671 N N . VAL A 1 86 ? 4.727 18.859 8.406 1 95.62 86 VAL A N 1
ATOM 672 C CA . VAL A 1 86 ? 3.566 19.422 9.086 1 95.62 86 VAL A CA 1
ATOM 673 C C . VAL A 1 86 ? 2.418 18.422 9.078 1 95.62 86 VAL A C 1
ATOM 675 O O . VAL A 1 86 ? 1.812 18.141 10.117 1 95.62 86 VAL A O 1
ATOM 678 N N . LEU A 1 87 ? 2.09 17.859 7.949 1 97.38 87 LEU A N 1
ATOM 679 C CA . LEU A 1 87 ? 1.023 16.859 7.844 1 97.38 87 LEU A CA 1
ATOM 680 C C . LEU A 1 87 ? 1.35 15.625 8.672 1 97.38 87 LEU A C 1
ATOM 682 O O . LEU A 1 87 ? 0.481 15.086 9.359 1 97.38 87 LEU A O 1
ATOM 686 N N . GLN A 1 88 ? 2.572 15.203 8.602 1 97.75 88 GLN A N 1
ATOM 687 C CA . GLN A 1 88 ? 3.031 14.039 9.352 1 97.75 88 GLN A CA 1
ATOM 688 C C . GLN A 1 88 ? 2.789 14.219 10.844 1 97.75 88 GLN A C 1
ATOM 690 O O . GLN A 1 88 ? 2.244 13.328 11.508 1 97.75 88 GLN A O 1
ATOM 695 N N . ALA A 1 89 ? 3.182 15.352 11.367 1 97.75 89 ALA A N 1
ATOM 696 C CA . ALA A 1 89 ? 3.021 15.641 12.789 1 97.75 89 ALA A CA 1
ATOM 697 C C . ALA A 1 89 ? 1.55 15.594 13.195 1 97.75 89 ALA A C 1
ATOM 699 O O . ALA A 1 89 ? 1.206 15.062 14.25 1 97.75 89 ALA A O 1
ATOM 700 N N . ARG A 1 90 ? 0.727 16.141 12.383 1 97.88 90 ARG A N 1
ATOM 701 C CA . ARG A 1 90 ? -0.705 16.141 12.664 1 97.88 90 ARG A CA 1
ATOM 702 C C . ARG A 1 90 ? -1.28 14.734 12.633 1 97.88 90 ARG A C 1
ATOM 704 O O . ARG A 1 90 ? -2.061 14.359 13.508 1 97.88 90 ARG A O 1
ATOM 711 N N . LEU A 1 91 ? -0.917 13.938 11.672 1 98.19 91 LEU A N 1
ATOM 712 C CA . LEU A 1 91 ? -1.399 12.57 11.562 1 98.19 91 LEU A CA 1
ATOM 713 C C . LEU A 1 91 ? -0.935 11.734 12.75 1 98.19 91 LEU A C 1
ATOM 715 O O . LEU A 1 91 ? -1.7 10.93 13.289 1 98.19 91 LEU A O 1
ATOM 719 N N . LEU A 1 92 ? 0.298 11.938 13.219 1 97.94 92 LEU A N 1
ATOM 720 C CA . LEU A 1 92 ? 0.879 11.133 14.281 1 97.94 92 LEU A CA 1
ATOM 721 C C . LEU A 1 92 ? 0.168 11.383 15.609 1 97.94 92 LEU A C 1
ATOM 723 O O . LEU A 1 92 ? 0.176 10.531 16.5 1 97.94 92 LEU A O 1
ATOM 727 N N . LYS A 1 93 ? -0.469 12.555 15.703 1 98 93 LYS A N 1
ATOM 728 C CA . LYS A 1 93 ? -1.28 12.844 16.875 1 98 93 LYS A CA 1
ATOM 729 C C . LYS A 1 93 ? -2.508 11.938 16.938 1 98 93 LYS A C 1
ATOM 731 O O . LYS A 1 93 ? -3.131 11.789 17.984 1 98 93 LYS A O 1
ATOM 736 N N . CYS A 1 94 ? -2.84 11.359 15.852 1 98.56 94 CYS A N 1
ATOM 737 C CA . CYS A 1 94 ? -4.113 10.656 15.734 1 98.56 94 CYS A CA 1
ATOM 738 C C . CYS A 1 94 ? -3.904 9.141 15.758 1 98.56 94 CYS A C 1
ATOM 740 O O . CYS A 1 94 ? -4.871 8.383 15.82 1 98.56 94 CYS A O 1
ATOM 742 N N . VAL A 1 95 ? -2.705 8.656 15.711 1 98.44 95 VAL A N 1
ATOM 743 C CA . VAL A 1 95 ? -2.477 7.227 15.523 1 98.44 95 VAL A CA 1
ATOM 744 C C . VAL A 1 95 ? -2.455 6.52 16.875 1 98.44 95 VAL A C 1
ATOM 746 O O . VAL A 1 95 ? -2.111 7.125 17.891 1 98.44 95 VAL A O 1
ATOM 749 N N . THR A 1 96 ? -2.797 5.238 16.875 1 98.5 96 THR A N 1
ATOM 750 C CA . THR A 1 96 ? -2.891 4.449 18.094 1 98.5 96 THR A CA 1
ATOM 751 C C . THR A 1 96 ? -1.757 3.428 18.172 1 98.5 96 THR A C 1
ATOM 753 O O . THR A 1 96 ? -1.626 2.705 19.156 1 98.5 96 THR A O 1
ATOM 756 N N . ALA A 1 97 ? -0.991 3.271 17.203 1 98.19 97 ALA A N 1
ATOM 757 C CA . ALA A 1 97 ? 0.177 2.402 17.078 1 98.19 97 ALA A CA 1
ATOM 758 C C . ALA A 1 97 ? 1.161 2.953 16.047 1 98.19 97 ALA A C 1
ATOM 760 O O . ALA A 1 97 ? 0.8 3.799 15.219 1 98.19 97 ALA A O 1
ATOM 761 N N . PRO A 1 98 ? 2.428 2.549 16.109 1 97.38 98 PRO A N 1
ATOM 762 C CA . PRO A 1 98 ? 3.365 2.994 15.078 1 97.38 98 PRO A CA 1
ATOM 763 C C . PRO A 1 98 ? 2.893 2.656 13.664 1 97.38 98 PRO A C 1
ATOM 765 O O . PRO A 1 98 ? 2.369 1.563 13.43 1 97.38 98 PRO A O 1
ATOM 768 N N . PRO A 1 99 ? 3.053 3.609 12.758 1 98.5 99 PRO A N 1
ATOM 769 C CA . PRO A 1 99 ? 2.662 3.309 11.375 1 98.5 99 PRO A CA 1
ATOM 770 C C . PRO A 1 99 ? 3.512 2.203 10.75 1 98.5 99 PRO A C 1
ATOM 772 O O . PRO A 1 99 ? 4.648 1.979 11.172 1 98.5 99 PRO A O 1
ATOM 775 N N . LEU A 1 100 ? 2.912 1.504 9.875 1 98.81 100 LEU A N 1
ATOM 776 C CA . LEU A 1 100 ? 3.594 0.529 9.031 1 98.81 100 LEU A CA 1
ATOM 777 C C . LEU A 1 100 ? 3.996 1.151 7.695 1 98.81 100 LEU A C 1
ATOM 779 O O . LEU A 1 100 ? 3.164 1.742 7.008 1 98.81 100 LEU A O 1
ATOM 783 N N . ARG A 1 101 ? 5.305 1.083 7.316 1 98.69 101 ARG A N 1
ATOM 784 C CA . ARG A 1 101 ? 5.805 1.737 6.113 1 98.69 101 ARG A CA 1
ATOM 785 C C . ARG A 1 101 ? 6.547 0.749 5.223 1 98.69 101 ARG A C 1
ATOM 787 O O . ARG A 1 101 ? 7.375 -0.03 5.703 1 98.69 101 ARG A O 1
ATOM 794 N N . MET A 1 102 ? 6.211 0.752 3.969 1 98.25 102 MET A N 1
ATOM 795 C CA . MET A 1 102 ? 6.91 -0.005 2.934 1 98.25 102 MET A CA 1
ATOM 796 C C . MET A 1 102 ? 7.301 0.898 1.769 1 98.25 102 MET A C 1
ATOM 798 O O . MET A 1 102 ? 6.473 1.656 1.262 1 98.25 102 MET A O 1
ATOM 802 N N . ASP A 1 103 ? 8.523 0.806 1.338 1 98.25 103 ASP A N 1
ATOM 803 C CA . ASP A 1 103 ? 8.977 1.476 0.123 1 98.25 103 ASP A CA 1
ATOM 804 C C . ASP A 1 103 ? 9.344 0.463 -0.959 1 98.25 103 ASP A C 1
ATOM 806 O O . ASP A 1 103 ? 10.031 -0.525 -0.687 1 98.25 103 ASP A O 1
ATOM 810 N N . LEU A 1 104 ? 8.844 0.699 -2.125 1 97.5 104 LEU A N 1
ATOM 811 C CA . LEU A 1 104 ? 8.945 -0.268 -3.213 1 97.5 104 LEU A CA 1
ATOM 812 C C . LEU A 1 104 ? 9.57 0.371 -4.449 1 97.5 104 LEU A C 1
ATOM 814 O O . LEU A 1 104 ? 9.258 1.516 -4.785 1 97.5 104 LEU A O 1
ATOM 818 N N . ASP A 1 105 ? 10.445 -0.425 -5.105 1 95.75 105 ASP A N 1
ATOM 819 C CA . ASP A 1 105 ? 11.016 0.021 -6.375 1 95.75 105 ASP A CA 1
ATOM 820 C C . ASP A 1 105 ? 10.078 -0.306 -7.539 1 95.75 105 ASP A C 1
ATOM 822 O O . ASP A 1 105 ? 10.109 -1.416 -8.07 1 95.75 105 ASP A O 1
ATOM 826 N N . ILE A 1 106 ? 9.141 0.587 -7.695 1 86.31 106 ILE A N 1
ATOM 827 C CA . ILE A 1 106 ? 8.242 0.445 -8.836 1 86.31 106 ILE A CA 1
ATOM 828 C C . ILE A 1 106 ? 8.5 1.57 -9.836 1 86.31 106 ILE A C 1
ATOM 830 O O . ILE A 1 106 ? 8.648 2.73 -9.445 1 86.31 106 ILE A O 1
ATOM 834 N N . HIS A 1 107 ? 8.922 1.274 -10.938 1 68.38 107 HIS A N 1
ATOM 835 C CA . HIS A 1 107 ? 9.133 2.314 -11.938 1 68.38 107 HIS A CA 1
ATOM 836 C C . HIS A 1 107 ? 7.836 2.68 -12.641 1 68.38 107 HIS A C 1
ATOM 838 O O . HIS A 1 107 ? 7.086 1.799 -13.07 1 68.38 107 HIS A O 1
ATOM 844 N N . PRO A 1 108 ? 7.336 3.922 -12.234 1 52.97 108 PRO A N 1
ATOM 845 C CA . PRO A 1 108 ? 6.129 4.328 -12.953 1 52.97 108 PRO A CA 1
ATOM 846 C C . PRO A 1 108 ? 6.215 4.059 -14.453 1 52.97 108 PRO A C 1
ATOM 848 O O . PRO A 1 108 ? 7.301 4.117 -15.031 1 52.97 108 PRO A O 1
ATOM 851 N N . ASN A 1 109 ? 5.422 3.049 -14.867 1 44.25 109 ASN A N 1
ATOM 852 C CA . ASN A 1 109 ? 5.387 3.059 -16.328 1 44.25 109 ASN A CA 1
ATOM 853 C C . ASN A 1 109 ? 5.211 4.473 -16.875 1 44.25 109 ASN A C 1
ATOM 855 O O . ASN A 1 109 ? 4.195 5.121 -16.609 1 44.25 109 ASN A O 1
ATOM 859 N N . LEU A 1 110 ? 6.191 5.156 -16.688 1 31.69 110 LEU A N 1
ATOM 860 C CA . LEU A 1 110 ? 6.082 6.41 -17.438 1 31.69 110 LEU A CA 1
ATOM 861 C C . LEU A 1 110 ? 5.863 6.152 -18.922 1 31.69 110 LEU A C 1
ATOM 863 O O . LEU A 1 110 ? 6.438 5.215 -19.484 1 31.69 110 LEU A O 1
ATOM 867 N N . MET B 1 1 ? -9.922 2.018 -7.93 1 95.38 1 MET B N 1
ATOM 868 C CA . MET B 1 1 ? -9.711 1.291 -6.684 1 95.38 1 MET B CA 1
ATOM 869 C C . MET B 1 1 ? -8.281 0.75 -6.605 1 95.38 1 MET B C 1
ATOM 871 O O . MET B 1 1 ? -7.785 0.165 -7.57 1 95.38 1 MET B O 1
ATOM 875 N N . LEU B 1 2 ? -7.648 1.046 -5.508 1 96.81 2 LEU B N 1
ATOM 876 C CA . LEU B 1 2 ? -6.309 0.527 -5.246 1 96.81 2 LEU B CA 1
ATOM 877 C C . LEU B 1 2 ? -6.359 -0.624 -4.246 1 96.81 2 LEU B C 1
ATOM 879 O O . LEU B 1 2 ? -6.969 -0.5 -3.18 1 96.81 2 LEU B O 1
ATOM 883 N N . HIS B 1 3 ? -5.828 -1.733 -4.66 1 97.88 3 HIS B N 1
ATOM 884 C CA . HIS B 1 3 ? -5.742 -2.947 -3.857 1 97.88 3 HIS B CA 1
ATOM 885 C C . HIS B 1 3 ? -4.312 -3.197 -3.387 1 97.88 3 HIS B C 1
ATOM 887 O O . HIS B 1 3 ? -3.418 -3.43 -4.203 1 97.88 3 HIS B O 1
ATOM 893 N N . VAL B 1 4 ? -4.086 -3.127 -2.074 1 98.5 4 VAL B N 1
ATOM 894 C CA . VAL B 1 4 ? -2.771 -3.254 -1.452 1 98.5 4 VAL B CA 1
ATOM 895 C C . VAL B 1 4 ? -2.738 -4.496 -0.566 1 98.5 4 VAL B C 1
ATOM 897 O O . VAL B 1 4 ? -3.576 -4.656 0.324 1 98.5 4 VAL B O 1
ATOM 900 N N . VAL B 1 5 ? -1.789 -5.371 -0.803 1 98.81 5 VAL B N 1
ATOM 901 C CA . VAL B 1 5 ? -1.607 -6.547 0.039 1 98.81 5 VAL B CA 1
ATOM 902 C C . VAL B 1 5 ? -0.152 -6.641 0.49 1 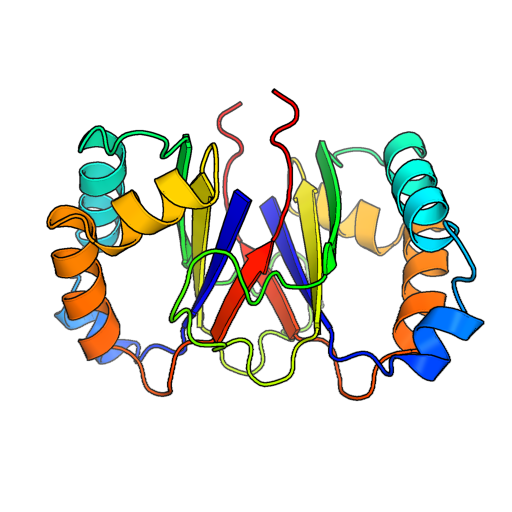98.81 5 VAL B C 1
ATOM 904 O O . VAL B 1 5 ? 0.765 -6.57 -0.332 1 98.81 5 VAL B O 1
ATOM 907 N N . LEU B 1 6 ? 0.069 -6.738 1.766 1 98.88 6 LEU B N 1
ATOM 908 C CA . LEU B 1 6 ? 1.401 -6.945 2.322 1 98.88 6 LEU B CA 1
ATOM 909 C C . LEU B 1 6 ? 1.572 -8.383 2.803 1 98.88 6 LEU B C 1
ATOM 911 O O . LEU B 1 6 ? 0.661 -8.953 3.408 1 98.88 6 LEU B O 1
ATOM 915 N N . PHE B 1 7 ? 2.762 -8.945 2.539 1 98.69 7 PHE B N 1
ATOM 916 C CA . PHE B 1 7 ? 3.064 -10.336 2.873 1 98.69 7 PHE B CA 1
ATOM 917 C C . PHE B 1 7 ? 4.297 -10.422 3.764 1 98.69 7 PHE B C 1
ATOM 919 O O . PHE B 1 7 ? 5.273 -9.695 3.551 1 98.69 7 PHE B O 1
ATOM 926 N N . LYS B 1 8 ? 4.219 -11.258 4.754 1 98.81 8 LYS B N 1
ATOM 927 C CA . LYS B 1 8 ? 5.418 -11.805 5.371 1 98.81 8 LYS B CA 1
ATOM 928 C C . LYS B 1 8 ? 5.797 -13.141 4.742 1 98.81 8 LYS B C 1
ATOM 930 O O . LYS B 1 8 ? 5.082 -14.133 4.898 1 98.81 8 LYS B O 1
ATOM 935 N N . THR B 1 9 ? 6.902 -13.211 4.016 1 98.62 9 THR B N 1
ATOM 936 C CA . THR B 1 9 ? 7.254 -14.438 3.314 1 98.62 9 THR B CA 1
ATOM 937 C C . THR B 1 9 ? 8.5 -15.078 3.926 1 98.62 9 THR B C 1
ATOM 939 O O . THR B 1 9 ? 9.359 -14.375 4.457 1 98.62 9 THR B O 1
ATOM 942 N N . ASP B 1 10 ? 8.508 -16.391 3.885 1 98.5 10 ASP B N 1
ATOM 943 C CA . ASP B 1 10 ? 9.727 -17.141 4.148 1 98.5 10 ASP B CA 1
ATOM 944 C C . ASP B 1 10 ? 10.641 -17.156 2.924 1 98.5 10 ASP B C 1
ATOM 946 O O . ASP B 1 10 ? 10.242 -17.625 1.853 1 98.5 10 ASP B O 1
ATOM 950 N N . ALA B 1 11 ? 11.828 -16.703 3.139 1 97.12 11 ALA B N 1
ATOM 951 C CA . ALA B 1 11 ? 12.727 -16.516 2.006 1 97.12 11 ALA B CA 1
ATOM 952 C C . ALA B 1 11 ? 13.039 -17.844 1.32 1 97.12 11 ALA B C 1
ATOM 954 O O . ALA B 1 11 ? 13.109 -17.906 0.091 1 97.12 11 ALA B O 1
ATOM 955 N N . LYS B 1 12 ? 13.258 -18.859 2.049 1 98.12 12 LYS B N 1
ATOM 956 C CA . LYS B 1 12 ? 13.57 -20.172 1.486 1 98.12 12 LYS B CA 1
ATOM 957 C C . LYS B 1 12 ? 12.383 -20.75 0.725 1 98.12 12 LYS B C 1
ATOM 959 O O . LYS B 1 12 ? 12.539 -21.281 -0.374 1 98.12 12 LYS B O 1
ATOM 964 N N . LYS B 1 13 ? 11.195 -20.625 1.333 1 98.19 13 LYS B N 1
ATOM 965 C CA . LYS B 1 13 ? 9.992 -21.109 0.667 1 98.19 13 LYS B CA 1
ATOM 966 C C . LYS B 1 13 ? 9.727 -20.344 -0.624 1 98.19 13 LYS B C 1
ATOM 968 O O . LYS B 1 13 ? 9.344 -20.938 -1.635 1 98.19 13 LYS B O 1
ATOM 973 N N . LEU B 1 14 ? 9.93 -19.031 -0.568 1 98 14 LEU B N 1
ATOM 974 C CA . LEU B 1 14 ? 9.703 -18.203 -1.743 1 98 14 LEU B CA 1
ATOM 975 C C . LEU B 1 14 ? 10.648 -18.578 -2.873 1 98 14 LEU B C 1
ATOM 977 O O . LEU B 1 14 ? 10.227 -18.719 -4.023 1 98 14 LEU B O 1
ATOM 981 N N . ALA B 1 15 ? 11.914 -18.766 -2.576 1 97.31 15 ALA B N 1
ATOM 982 C CA . ALA B 1 15 ? 12.914 -19.141 -3.572 1 97.31 15 ALA B CA 1
ATOM 983 C C . ALA B 1 15 ? 12.594 -20.5 -4.191 1 97.31 15 ALA B C 1
ATOM 985 O O . ALA B 1 15 ? 12.844 -20.719 -5.379 1 97.31 15 ALA B O 1
ATOM 986 N N . LYS B 1 16 ? 12.094 -21.375 -3.373 1 98.06 16 LYS B N 1
ATOM 987 C CA . LYS B 1 16 ? 11.727 -22.703 -3.857 1 98.06 16 LYS B CA 1
ATOM 988 C C . LYS B 1 16 ? 10.508 -22.641 -4.773 1 98.06 16 LYS B C 1
ATOM 990 O O . LYS B 1 16 ? 10.492 -23.266 -5.84 1 98.06 16 LYS B O 1
ATOM 995 N N . GLU B 1 17 ? 9.484 -21.891 -4.316 1 98.06 17 GLU B N 1
ATOM 996 C CA . GLU B 1 17 ? 8.242 -21.781 -5.07 1 98.06 17 GLU B CA 1
ATOM 997 C C . GLU B 1 17 ? 8.438 -20.969 -6.348 1 98.06 17 GLU B C 1
ATOM 999 O O . GLU B 1 17 ? 7.816 -21.25 -7.371 1 98.06 17 GLU B O 1
ATOM 1004 N N . PHE B 1 18 ? 9.328 -19.953 -6.293 1 97.56 18 PHE B N 1
ATOM 1005 C CA . PHE B 1 18 ? 9.609 -19.062 -7.418 1 97.56 18 PHE B CA 1
ATOM 1006 C C . PHE B 1 18 ? 11.109 -19.016 -7.711 1 97.56 18 PHE B C 1
ATOM 1008 O O . PHE B 1 18 ? 11.766 -18 -7.461 1 97.56 18 PHE B O 1
ATOM 1015 N N . PRO B 1 19 ? 11.586 -20.062 -8.328 1 96.75 19 PRO B N 1
ATOM 1016 C CA . PRO B 1 19 ? 13.016 -20.062 -8.633 1 96.75 19 PRO B CA 1
ATOM 1017 C C . PRO B 1 19 ? 13.375 -19.094 -9.766 1 96.75 19 PRO B C 1
ATOM 1019 O O . PRO B 1 19 ? 12.594 -18.938 -10.711 1 96.75 19 PRO B O 1
ATOM 1022 N N . GLY B 1 20 ? 14.5 -18.469 -9.688 1 94.38 20 GLY B N 1
ATOM 1023 C CA . GLY B 1 20 ? 14.953 -17.547 -10.711 1 94.38 20 GLY B CA 1
ATOM 1024 C C . GLY B 1 20 ? 14.023 -16.359 -10.891 1 94.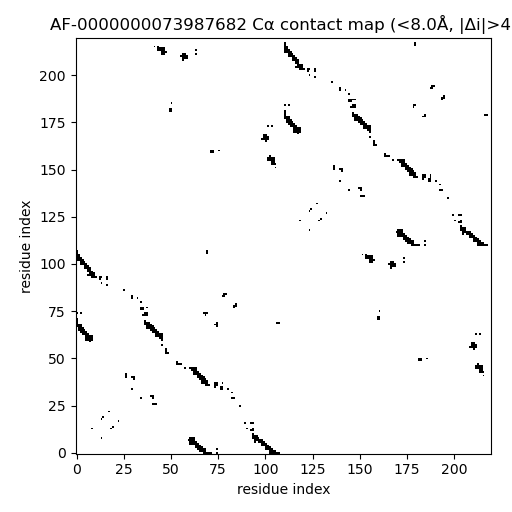38 20 GLY B C 1
ATOM 1025 O O . GLY B 1 20 ? 13.695 -15.664 -9.922 1 94.38 20 GLY B O 1
ATOM 1026 N N . ASN B 1 21 ? 13.539 -16.188 -12.102 1 92.94 21 ASN B N 1
ATOM 1027 C CA . ASN B 1 21 ? 12.688 -15.055 -12.43 1 92.94 21 ASN B CA 1
ATOM 1028 C C . ASN B 1 21 ? 11.219 -15.453 -12.477 1 92.94 21 ASN B C 1
ATOM 1030 O O . ASN B 1 21 ? 10.398 -14.766 -13.102 1 92.94 21 ASN B O 1
ATOM 1034 N N . SER B 1 22 ? 10.891 -16.484 -11.82 1 94.94 22 SER B N 1
ATOM 1035 C CA . SER B 1 22 ? 9.562 -17.062 -12.008 1 94.94 22 SER B CA 1
ATOM 1036 C C . SER B 1 22 ? 8.492 -16.172 -11.383 1 94.94 22 SER B C 1
ATOM 1038 O O . SER B 1 22 ? 7.352 -16.141 -11.859 1 94.94 22 SER B O 1
ATOM 1040 N N . LEU B 1 23 ? 8.844 -15.492 -10.242 1 95.12 23 LEU B N 1
ATOM 1041 C CA . LEU B 1 23 ? 7.875 -14.547 -9.711 1 95.12 23 LEU B CA 1
ATOM 1042 C C . LEU B 1 23 ? 7.613 -13.422 -10.711 1 95.12 23 LEU B C 1
ATOM 1044 O O . LEU B 1 23 ? 6.457 -13.07 -10.969 1 95.12 23 LEU B O 1
ATOM 1048 N N . GLU B 1 24 ? 8.656 -12.93 -11.281 1 94.5 24 GLU B N 1
ATOM 1049 C CA . GLU B 1 24 ? 8.523 -11.898 -12.297 1 94.5 24 GLU B CA 1
ATOM 1050 C C . GLU B 1 24 ? 7.711 -12.398 -13.492 1 94.5 24 GLU B C 1
ATOM 1052 O O . GLU B 1 24 ? 6.91 -11.656 -14.062 1 94.5 24 GLU B O 1
ATOM 1057 N N . GLU B 1 25 ? 7.953 -13.57 -13.883 1 94.94 25 GLU B N 1
ATOM 1058 C CA . GLU B 1 25 ? 7.211 -14.172 -14.984 1 94.94 25 GLU B CA 1
ATOM 1059 C C . GLU B 1 25 ? 5.73 -14.312 -14.648 1 94.94 25 GLU B C 1
ATOM 1061 O O . GLU B 1 25 ? 4.867 -14.086 -15.492 1 94.94 25 GLU B O 1
ATOM 1066 N N . ALA B 1 26 ? 5.453 -14.703 -13.414 1 94.56 26 ALA B N 1
ATOM 1067 C CA . ALA B 1 26 ? 4.066 -14.812 -12.961 1 94.56 26 ALA B CA 1
ATOM 1068 C C . ALA B 1 26 ? 3.375 -13.453 -12.969 1 94.56 26 ALA B C 1
ATOM 1070 O O . ALA B 1 26 ? 2.215 -13.336 -13.367 1 94.56 26 ALA B O 1
ATOM 1071 N N . ILE B 1 27 ? 4.066 -12.414 -12.578 1 94.56 27 ILE B N 1
ATOM 1072 C CA . ILE B 1 27 ? 3.553 -11.047 -12.57 1 94.56 27 ILE B CA 1
ATOM 1073 C C . ILE B 1 27 ? 3.232 -10.617 -14 1 94.56 27 ILE B C 1
ATOM 1075 O O . ILE B 1 27 ? 2.148 -10.094 -14.266 1 94.56 27 ILE B O 1
ATOM 1079 N N . GLU B 1 28 ? 4.156 -10.898 -14.875 1 93.38 28 GLU B N 1
ATOM 1080 C CA . GLU B 1 28 ? 3.951 -10.547 -16.281 1 93.38 28 GLU B CA 1
ATOM 1081 C C . GLU B 1 28 ? 2.768 -11.297 -16.875 1 93.38 28 GLU B C 1
ATOM 1083 O O . GLU B 1 28 ? 1.982 -10.734 -17.641 1 93.38 28 GLU B O 1
ATOM 1088 N N . SER B 1 29 ? 2.645 -12.531 -16.516 1 92.69 29 SER B N 1
ATOM 1089 C CA . SER B 1 29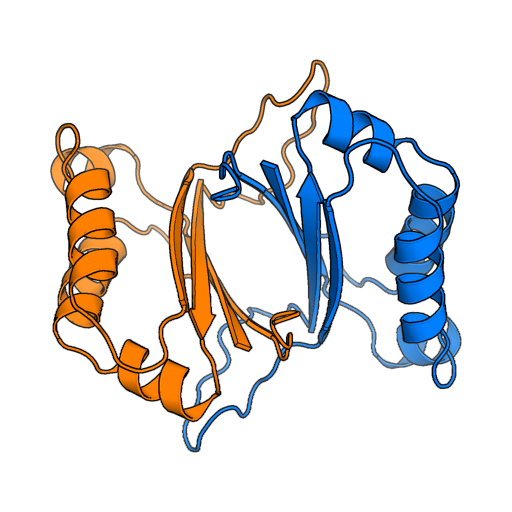 ? 1.521 -13.336 -16.984 1 92.69 29 SER B CA 1
ATOM 1090 C C . SER B 1 29 ? 0.19 -12.734 -16.547 1 92.69 29 SER B C 1
ATOM 1092 O O . SER B 1 29 ? -0.764 -12.688 -17.328 1 92.69 29 SER B O 1
ATOM 1094 N N . LEU B 1 30 ? 0.143 -12.297 -15.359 1 94.56 30 LEU B N 1
ATOM 1095 C CA . LEU B 1 30 ? -1.08 -11.695 -14.836 1 94.56 30 LEU B CA 1
ATOM 1096 C C . LEU B 1 30 ? -1.369 -10.367 -15.531 1 94.56 30 LEU B C 1
ATOM 1098 O O . LEU B 1 30 ? -2.516 -10.086 -15.883 1 94.56 30 LEU B O 1
ATOM 1102 N N . ARG B 1 31 ? -0.352 -9.602 -15.789 1 92.94 31 ARG B N 1
ATOM 1103 C CA . ARG B 1 31 ? -0.518 -8.328 -16.484 1 92.94 31 ARG B CA 1
ATOM 1104 C C . ARG B 1 31 ? -1.027 -8.531 -17.906 1 92.94 31 ARG B C 1
ATOM 1106 O O . ARG B 1 31 ? -1.792 -7.715 -18.422 1 92.94 31 ARG B O 1
ATOM 1113 N N . GLN B 1 32 ? -0.687 -9.672 -18.469 1 91.94 32 GLN B N 1
ATOM 1114 C CA . GLN B 1 32 ? -1.032 -9.953 -19.844 1 91.94 32 GLN B CA 1
ATOM 1115 C C . GLN B 1 32 ? -2.359 -10.703 -19.953 1 91.94 32 GLN B C 1
ATOM 1117 O O . GLN B 1 32 ? -2.922 -10.844 -21.031 1 91.94 32 GLN B O 1
ATOM 1122 N N . ALA B 1 33 ? -2.871 -11.242 -18.906 1 92.06 33 ALA B N 1
ATOM 1123 C CA . ALA B 1 33 ? -4.086 -12.055 -18.891 1 92.06 33 ALA B CA 1
ATOM 1124 C C . ALA B 1 33 ? -5.305 -11.227 -19.281 1 92.06 33 ALA B C 1
ATOM 1126 O O . ALA B 1 33 ? -6.387 -11.773 -19.516 1 92.06 33 ALA B O 1
ATOM 1127 N N . LYS B 1 34 ? -5.273 -9.953 -19.484 1 89.69 34 LYS B N 1
ATOM 1128 C CA . LYS B 1 34 ? -6.359 -9.062 -19.891 1 89.69 34 LYS B CA 1
ATOM 1129 C C . LYS B 1 34 ? -7.559 -9.203 -18.953 1 89.69 34 LYS B C 1
ATOM 1131 O O . LYS B 1 34 ? -8.688 -9.367 -19.406 1 89.69 34 LYS B O 1
ATOM 1136 N N . ILE B 1 35 ? -7.336 -9.266 -17.672 1 96.31 35 ILE B N 1
ATOM 1137 C CA . ILE B 1 35 ? -8.43 -9.258 -16.719 1 96.31 35 ILE B CA 1
ATOM 1138 C C . ILE B 1 35 ? -9.211 -7.949 -16.828 1 96.31 35 ILE B C 1
ATOM 1140 O O . ILE B 1 35 ? -8.641 -6.867 -16.688 1 96.31 35 ILE B O 1
ATOM 1144 N N . PRO B 1 36 ? -10.508 -8.055 -17.125 1 96.94 36 PRO B N 1
ATOM 1145 C CA . PRO B 1 36 ? -11.289 -6.832 -17.328 1 96.94 36 PRO B CA 1
ATOM 1146 C C . PRO B 1 36 ? -11.203 -5.875 -16.141 1 96.94 36 PRO B C 1
ATOM 1148 O O . PRO B 1 36 ? -11.461 -6.273 -15.008 1 96.94 36 PRO B O 1
ATOM 1151 N N . GLY B 1 37 ? -10.836 -4.609 -16.391 1 96.25 37 GLY B N 1
ATOM 1152 C CA . GLY B 1 37 ? -10.844 -3.568 -15.375 1 96.25 37 GLY B CA 1
ATOM 1153 C C . GLY B 1 37 ? -9.562 -3.502 -14.562 1 96.25 37 GLY B C 1
ATOM 1154 O O . GLY B 1 37 ? -9.398 -2.617 -13.719 1 96.25 37 GLY B O 1
ATOM 1155 N N . LEU B 1 38 ? -8.68 -4.453 -14.75 1 96.5 38 LEU B N 1
ATOM 1156 C CA . LEU B 1 38 ? -7.355 -4.363 -14.141 1 96.5 38 LEU B CA 1
ATOM 1157 C C . LEU B 1 38 ? -6.496 -3.338 -14.867 1 96.5 38 LEU B C 1
ATOM 1159 O O . LEU B 1 38 ? -6.281 -3.445 -16.078 1 96.5 38 LEU B O 1
ATOM 1163 N N . VAL B 1 39 ? -6.027 -2.375 -14.219 1 94 39 VAL B N 1
ATOM 1164 C CA . VAL B 1 39 ? -5.281 -1.271 -14.812 1 94 39 VAL B CA 1
ATOM 1165 C C . VAL B 1 39 ? -3.781 -1.523 -14.672 1 94 39 VAL B C 1
ATOM 1167 O O . VAL B 1 39 ? -3.016 -1.291 -15.609 1 94 39 VAL B O 1
ATOM 1170 N N . ASP B 1 40 ? -3.365 -1.989 -13.547 1 92.69 40 ASP B N 1
ATOM 1171 C CA . ASP B 1 40 ? -1.957 -2.248 -13.266 1 92.69 40 ASP B CA 1
ATOM 1172 C C . ASP B 1 40 ? -1.8 -3.297 -12.172 1 92.69 40 ASP B C 1
ATOM 1174 O O . ASP B 1 40 ? -2.709 -3.502 -11.367 1 92.69 40 ASP B O 1
ATOM 1178 N N . PHE B 1 41 ? -0.656 -3.936 -12.219 1 95.62 41 PHE B N 1
ATOM 1179 C CA . PHE B 1 41 ? -0.363 -4.996 -11.266 1 95.62 41 PHE B CA 1
ATOM 1180 C C . PHE B 1 41 ? 1.139 -5.117 -11.031 1 95.62 41 PHE B C 1
ATOM 1182 O O . PHE B 1 41 ? 1.914 -5.195 -11.992 1 95.62 41 PHE B O 1
ATOM 1189 N N . ASN B 1 42 ? 1.501 -5.164 -9.766 1 95.44 42 ASN B N 1
ATOM 1190 C CA . ASN B 1 42 ? 2.902 -5.371 -9.414 1 95.44 42 ASN B CA 1
ATOM 1191 C C . ASN B 1 42 ? 3.043 -6.043 -8.055 1 95.44 42 ASN B C 1
ATOM 1193 O O . ASN B 1 42 ? 2.207 -5.848 -7.172 1 95.44 42 ASN B O 1
ATOM 1197 N N . ILE B 1 43 ? 4.09 -6.836 -7.879 1 97.56 43 ILE B N 1
ATOM 1198 C CA . ILE B 1 43 ? 4.578 -7.332 -6.594 1 97.56 43 ILE B CA 1
ATOM 1199 C C . ILE B 1 43 ? 6.062 -7.012 -6.449 1 97.56 43 ILE B C 1
ATOM 1201 O O . ILE B 1 43 ? 6.863 -7.332 -7.332 1 97.56 43 ILE B O 1
ATOM 1205 N N . ARG B 1 44 ? 6.422 -6.41 -5.387 1 97.25 44 ARG B N 1
ATOM 1206 C CA . ARG B 1 44 ? 7.82 -6.043 -5.172 1 97.25 44 ARG B CA 1
ATOM 1207 C C . ARG B 1 44 ? 8.234 -6.297 -3.729 1 97.25 44 ARG B C 1
ATOM 1209 O O . ARG B 1 44 ? 7.43 -6.156 -2.809 1 97.25 44 ARG B O 1
ATOM 1216 N N . PRO B 1 45 ? 9.516 -6.703 -3.594 1 97.31 45 PRO B N 1
ATOM 1217 C CA . PRO B 1 45 ? 10.047 -6.688 -2.23 1 97.31 45 PRO B CA 1
ATOM 1218 C C . PRO B 1 45 ? 10.211 -5.273 -1.677 1 97.31 45 PRO B C 1
ATOM 1220 O O . PRO B 1 45 ? 10.32 -4.312 -2.445 1 97.31 45 PRO B O 1
ATOM 1223 N N . LYS B 1 46 ? 10.188 -5.148 -0.334 1 97.94 46 LYS B N 1
ATOM 1224 C CA . LYS B 1 46 ? 10.492 -3.873 0.304 1 97.94 46 LYS B CA 1
ATOM 1225 C C . LYS B 1 46 ? 11.914 -3.424 -0.026 1 97.94 46 LYS B C 1
ATOM 1227 O O . LYS B 1 46 ? 12.82 -4.25 -0.148 1 97.94 46 LYS B O 1
ATOM 1232 N N . ASN B 1 47 ? 12.055 -2.137 -0.236 1 98 47 ASN B N 1
ATOM 1233 C CA . ASN B 1 47 ? 13.367 -1.503 -0.262 1 98 47 ASN B CA 1
ATOM 1234 C C . ASN B 1 47 ? 13.742 -0.932 1.103 1 98 47 ASN B C 1
ATOM 1236 O O . ASN B 1 47 ? 13.148 0.046 1.556 1 98 47 ASN B O 1
ATOM 1240 N N . THR B 1 48 ? 14.75 -1.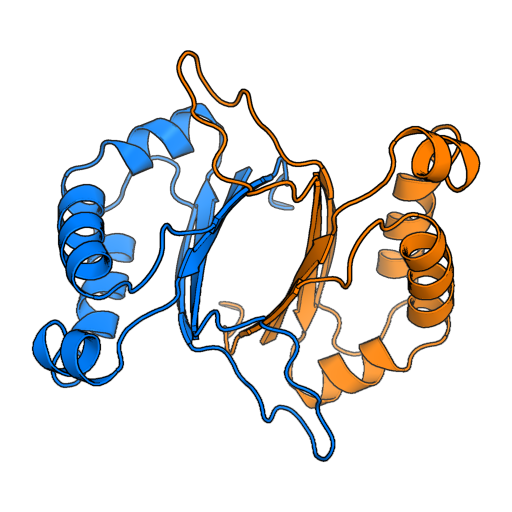512 1.811 1 96.5 48 THR B N 1
ATOM 1241 C CA . THR B 1 48 ? 15.117 -1.084 3.156 1 96.5 48 THR B CA 1
ATOM 1242 C C . THR B 1 48 ? 16.375 -0.222 3.123 1 96.5 48 THR B C 1
ATOM 1244 O O . THR B 1 48 ? 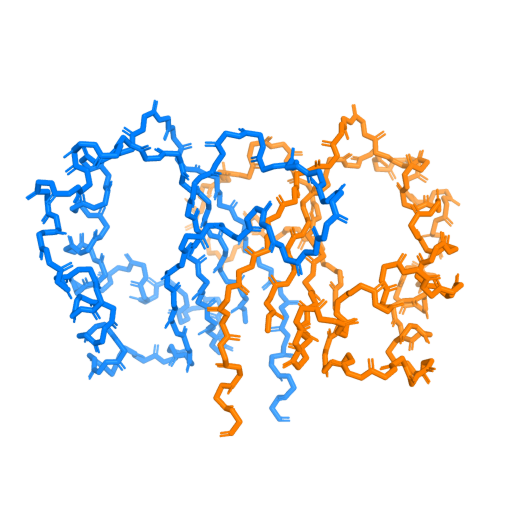17 0.024 4.16 1 96.5 48 THR B O 1
ATOM 1247 N N . SER B 1 49 ? 16.812 0.124 1.92 1 95.94 49 SER B N 1
ATOM 1248 C CA . SER B 1 49 ? 18.016 0.933 1.831 1 95.94 49 SER B CA 1
ATOM 1249 C C . SER B 1 49 ? 17.891 1.988 0.737 1 95.94 49 SER B C 1
ATOM 1251 O O . SER B 1 49 ? 18.781 2.109 -0.115 1 95.94 49 SER B O 1
ATOM 1253 N N . PRO B 1 50 ? 16.828 2.783 0.805 1 95.81 50 PRO B N 1
ATOM 1254 C CA . PRO B 1 50 ? 16.703 3.824 -0.219 1 95.81 50 PRO B CA 1
ATOM 1255 C C . PRO B 1 50 ? 17.703 4.961 -0.027 1 95.81 50 PRO B C 1
ATOM 1257 O O . PRO B 1 50 ? 18.016 5.688 -0.977 1 95.81 50 PRO B O 1
ATOM 1260 N N . TRP B 1 51 ? 18.188 5.211 1.179 1 94.56 51 TRP B N 1
ATOM 1261 C CA . TRP B 1 51 ? 19.25 6.148 1.518 1 94.56 51 TRP B CA 1
ATOM 1262 C C . TRP B 1 51 ? 19.922 5.754 2.826 1 94.56 51 TRP B C 1
ATOM 1264 O O . TRP B 1 51 ? 19.406 4.922 3.576 1 94.56 51 TRP B O 1
ATOM 1274 N N . PRO B 1 52 ? 21.109 6.262 3.023 1 95.38 52 PRO B N 1
ATOM 1275 C CA . PRO B 1 52 ? 21.781 5.957 4.289 1 95.38 52 PRO B CA 1
ATOM 1276 C C . PRO B 1 52 ? 20.984 6.41 5.508 1 95.38 52 PRO B C 1
ATOM 1278 O O . PRO B 1 52 ? 20.438 7.516 5.512 1 95.38 52 PRO B O 1
ATOM 1281 N N . GLY B 1 53 ? 20.859 5.492 6.504 1 95.38 53 GLY B N 1
ATOM 1282 C CA . GLY B 1 53 ? 20.188 5.855 7.738 1 95.38 53 GLY B CA 1
ATOM 1283 C C . GLY B 1 53 ? 18.703 5.543 7.719 1 95.38 53 GLY B C 1
ATOM 1284 O O . GLY B 1 53 ? 18 5.758 8.711 1 95.38 53 GLY B O 1
ATOM 1285 N N . TYR B 1 54 ? 18.266 5.035 6.637 1 96.44 54 TYR B N 1
ATOM 1286 C CA . TYR B 1 54 ? 16.859 4.637 6.539 1 96.44 54 TYR B CA 1
ATOM 1287 C C . TYR B 1 54 ? 16.516 3.629 7.629 1 96.44 54 TYR B C 1
ATOM 1289 O O . TYR B 1 54 ? 17.297 2.729 7.93 1 96.44 54 TYR B O 1
ATOM 1297 N N . GLN B 1 55 ? 15.375 3.879 8.227 1 95.88 55 GLN B N 1
ATOM 1298 C CA . GLN B 1 55 ? 14.867 2.949 9.227 1 95.88 55 GLN B CA 1
ATOM 1299 C C . GLN B 1 55 ? 13.758 2.07 8.648 1 95.88 55 GLN B C 1
ATOM 1301 O O . GLN B 1 55 ? 12.797 2.576 8.07 1 95.88 55 GLN B O 1
ATOM 1306 N N . ASP B 1 56 ? 13.938 0.779 8.867 1 97.69 56 ASP B N 1
ATOM 1307 C CA . ASP B 1 56 ? 12.914 -0.162 8.414 1 97.69 56 ASP B CA 1
ATOM 1308 C C . ASP B 1 56 ? 11.703 -0.153 9.344 1 97.69 56 ASP B C 1
ATOM 1310 O O . ASP B 1 56 ? 11.812 -0.514 10.516 1 97.69 56 ASP B O 1
ATOM 1314 N N . ASP B 1 57 ? 10.586 0.22 8.836 1 97.94 57 ASP B N 1
ATOM 1315 C CA . ASP B 1 57 ? 9.352 0.238 9.617 1 97.94 57 ASP B CA 1
ATOM 1316 C C . ASP B 1 57 ? 8.297 -0.678 8.992 1 97.94 57 ASP B C 1
ATOM 1318 O O . ASP B 1 57 ? 7.098 -0.405 9.078 1 97.94 57 ASP B O 1
ATOM 1322 N N . SER B 1 58 ? 8.695 -1.73 8.305 1 98.5 58 SER B N 1
ATOM 1323 C CA . SER B 1 58 ? 7.793 -2.623 7.582 1 98.5 58 SER B CA 1
ATOM 1324 C C . SER B 1 58 ? 7.125 -3.613 8.531 1 98.5 58 SER B C 1
ATOM 1326 O O . SER B 1 58 ? 6.188 -4.316 8.141 1 98.5 58 SER B O 1
ATOM 1328 N N . GLN B 1 59 ? 7.586 -3.736 9.766 1 97.94 59 GLN B N 1
ATOM 1329 C CA . GLN B 1 59 ? 7.023 -4.598 10.797 1 97.94 59 GLN B CA 1
ATOM 1330 C C . GLN B 1 59 ? 7.023 -6.059 10.359 1 97.94 59 GLN B C 1
ATOM 1332 O O . GLN B 1 59 ? 6.055 -6.785 10.594 1 97.94 59 GLN B O 1
ATOM 1337 N N . GLY B 1 60 ? 8.031 -6.426 9.656 1 98.06 60 GLY B N 1
ATOM 1338 C CA . GLY B 1 60 ? 8.25 -7.816 9.297 1 98.06 60 GLY B CA 1
ATOM 1339 C C . GLY B 1 60 ? 7.68 -8.18 7.941 1 98.06 60 GLY B C 1
ATOM 1340 O O . GLY B 1 60 ? 7.934 -9.266 7.426 1 98.06 60 GLY B O 1
ATOM 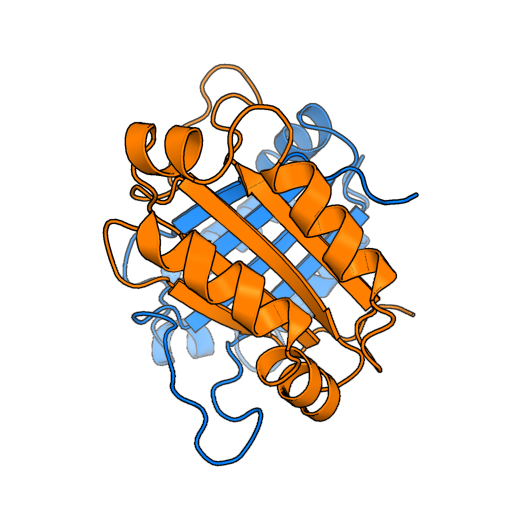1341 N N . TYR B 1 61 ? 6.91 -7.289 7.355 1 98.75 61 TYR B N 1
ATOM 1342 C CA . TYR B 1 61 ? 6.426 -7.551 6.004 1 98.75 61 TYR B CA 1
ATOM 1343 C C . TYR B 1 61 ? 7.559 -7.441 4.988 1 98.75 61 TYR B C 1
ATOM 1345 O O . TYR B 1 61 ? 8.414 -6.559 5.098 1 98.75 61 TYR B O 1
ATOM 1353 N N . THR B 1 62 ? 7.523 -8.328 4.008 1 98.69 62 THR B N 1
ATOM 1354 C CA . THR B 1 62 ? 8.672 -8.453 3.123 1 98.69 62 THR B CA 1
ATOM 1355 C C . THR B 1 62 ? 8.32 -8.008 1.708 1 98.69 62 THR B C 1
ATOM 1357 O O . THR B 1 62 ? 9.18 -7.539 0.962 1 98.69 62 THR B O 1
ATOM 1360 N N . HIS B 1 63 ? 7.09 -8.18 1.261 1 98.56 63 HIS B N 1
ATOM 1361 C CA . HIS B 1 63 ? 6.625 -7.879 -0.089 1 98.56 63 HIS B CA 1
ATOM 1362 C C . HIS B 1 63 ? 5.273 -7.172 -0.062 1 98.56 63 HIS B C 1
ATOM 1364 O O . HIS B 1 63 ? 4.523 -7.293 0.91 1 98.56 63 HIS B O 1
ATOM 1370 N N . ALA B 1 64 ? 5.055 -6.461 -1.085 1 98.69 64 ALA B N 1
ATOM 1371 C CA . ALA B 1 64 ? 3.746 -5.844 -1.284 1 98.69 64 ALA B CA 1
ATOM 1372 C C . ALA B 1 64 ? 3.232 -6.086 -2.701 1 98.69 64 ALA B C 1
ATOM 1374 O O . ALA B 1 64 ? 3.996 -6.012 -3.666 1 98.69 64 ALA B O 1
ATOM 1375 N N . LEU B 1 65 ? 2.055 -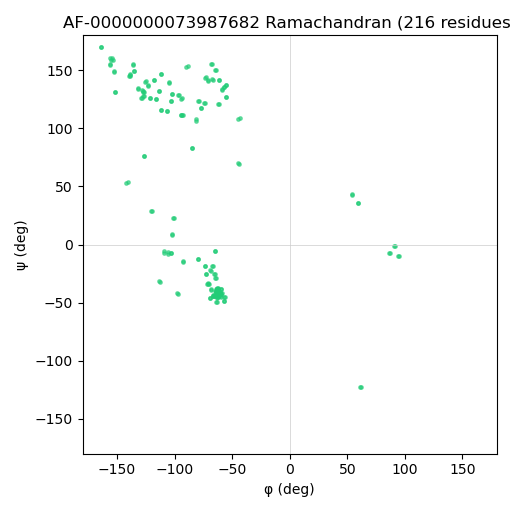6.441 -2.768 1 98.25 65 LEU B N 1
ATOM 1376 C CA . LEU B 1 65 ? 1.301 -6.465 -4.016 1 98.25 65 LEU B CA 1
ATOM 1377 C C . LEU B 1 65 ? 0.461 -5.199 -4.168 1 98.25 65 LEU B C 1
ATOM 1379 O O . LEU B 1 65 ? -0.248 -4.805 -3.238 1 98.25 65 LEU B O 1
ATOM 1383 N N . MET B 1 66 ? 0.583 -4.539 -5.301 1 96.62 66 MET B N 1
ATOM 1384 C CA . MET B 1 66 ? -0.23 -3.387 -5.68 1 96.62 66 MET B CA 1
ATOM 1385 C C . MET B 1 66 ? -0.982 -3.654 -6.977 1 96.62 66 MET B C 1
ATOM 1387 O O . MET B 1 66 ? -0.377 -4.02 -7.988 1 96.62 66 MET B O 1
ATOM 1391 N N . SER B 1 67 ? -2.273 -3.461 -6.914 1 96.12 67 SER B N 1
ATOM 1392 C CA . SER B 1 67 ? -3.045 -3.504 -8.156 1 96.12 67 SER B CA 1
ATOM 1393 C C . SER B 1 67 ? -4.102 -2.406 -8.18 1 96.12 67 SER B C 1
ATOM 1395 O O . SER B 1 67 ? -4.613 -2.002 -7.137 1 96.12 67 SER B O 1
ATOM 1397 N N . SER B 1 68 ? -4.375 -1.89 -9.336 1 95.62 68 SER B N 1
ATOM 1398 C CA . SER B 1 68 ? -5.395 -0.864 -9.539 1 95.62 68 SER B CA 1
ATOM 1399 C C . SER B 1 68 ? -6.5 -1.36 -10.461 1 95.62 68 SER B C 1
ATOM 1401 O O . SER B 1 68 ? -6.23 -2.057 -11.445 1 95.62 68 SER B O 1
ATOM 1403 N N . HIS B 1 69 ? -7.656 -0.965 -10.117 1 96.75 69 HIS B N 1
ATOM 1404 C CA . HIS B 1 69 ? -8.859 -1.42 -10.805 1 96.75 69 HIS B CA 1
ATOM 1405 C C . HIS B 1 69 ? -9.805 -0.257 -11.086 1 96.75 69 HIS B C 1
ATOM 1407 O O . HIS B 1 69 ? -9.914 0.671 -10.281 1 96.75 69 HIS B O 1
ATOM 1413 N N . VAL B 1 70 ? -10.547 -0.359 -12.148 1 95.94 70 VAL B N 1
ATOM 1414 C CA . VAL B 1 70 ? -11.383 0.758 -12.578 1 95.94 70 VAL B CA 1
ATOM 1415 C C . VAL B 1 70 ? -12.578 0.896 -11.648 1 95.94 70 VAL B C 1
ATOM 1417 O O . VAL B 1 70 ? -13.25 1.931 -11.633 1 95.94 70 VAL B O 1
ATOM 1420 N N . SER B 1 71 ? -12.914 -0.182 -10.867 1 95.75 71 SER B N 1
ATOM 1421 C CA . SER B 1 71 ? -14.055 -0.183 -9.961 1 95.75 71 SER B CA 1
ATOM 1422 C C . SER B 1 71 ? -13.961 -1.319 -8.953 1 95.75 71 SER B C 1
ATOM 1424 O O . SER B 1 71 ? -13.086 -2.182 -9.062 1 95.75 71 SER B O 1
ATOM 1426 N N . ALA B 1 72 ? -14.875 -1.219 -7.996 1 96.12 72 ALA B N 1
ATOM 1427 C CA . ALA B 1 72 ? -14.969 -2.305 -7.023 1 96.12 72 ALA B CA 1
ATOM 1428 C C . ALA B 1 72 ? -15.367 -3.613 -7.699 1 96.12 72 ALA B C 1
ATOM 1430 O O . ALA B 1 72 ? -14.867 -4.684 -7.336 1 96.12 72 ALA B O 1
ATOM 1431 N N . SER B 1 73 ? -16.266 -3.502 -8.672 1 96.56 73 SER B N 1
ATOM 1432 C CA . SER B 1 73 ? -16.688 -4.691 -9.406 1 96.56 73 SER B CA 1
ATOM 1433 C C . SER B 1 73 ? -15.523 -5.312 -10.172 1 96.56 73 SER B C 1
ATOM 1435 O O . SER B 1 73 ? -15.414 -6.535 -10.258 1 96.56 73 SER B O 1
ATOM 1437 N N . ALA B 1 74 ? -14.688 -4.5 -10.734 1 97.06 74 ALA B N 1
ATOM 1438 C CA . ALA B 1 74 ? -13.5 -4.992 -11.438 1 97.06 74 ALA B CA 1
ATOM 1439 C C . ALA B 1 74 ? -12.547 -5.695 -10.469 1 97.06 74 ALA B C 1
ATOM 1441 O O . ALA B 1 74 ? -11.961 -6.723 -10.812 1 97.06 74 ALA B O 1
ATOM 1442 N N . LEU B 1 75 ? -12.383 -5.137 -9.242 1 97.44 75 LEU B N 1
ATOM 1443 C CA . LEU B 1 75 ? -11.562 -5.793 -8.227 1 97.44 75 LEU B CA 1
ATOM 1444 C C . LEU B 1 75 ? -12.117 -7.176 -7.895 1 97.44 75 LEU B C 1
ATOM 1446 O O . LEU B 1 75 ? -11.352 -8.133 -7.75 1 97.44 75 LEU B O 1
ATOM 1450 N N . ARG B 1 76 ? -13.391 -7.289 -7.855 1 97.5 76 ARG B N 1
ATOM 1451 C CA . ARG B 1 76 ? -14.008 -8.586 -7.578 1 97.5 76 ARG B CA 1
ATOM 1452 C C . ARG B 1 76 ? -13.734 -9.57 -8.703 1 97.5 76 ARG B C 1
ATOM 1454 O O . ARG B 1 76 ? -13.406 -10.734 -8.453 1 97.5 76 ARG B O 1
ATOM 1461 N N . THR B 1 77 ? -13.891 -9.086 -9.922 1 97.56 77 THR B N 1
ATOM 1462 C CA . THR B 1 77 ? -13.586 -9.914 -11.078 1 97.56 77 THR B CA 1
ATOM 1463 C C . THR B 1 77 ? -12.148 -10.422 -11.023 1 97.56 77 THR B C 1
ATOM 1465 O O . THR B 1 77 ? -11.898 -11.609 -11.242 1 97.56 77 THR B O 1
ATOM 1468 N N . TYR B 1 78 ? -11.273 -9.523 -10.695 1 97.94 78 TYR B N 1
ATOM 1469 C CA . TYR B 1 78 ? -9.867 -9.859 -10.531 1 97.94 78 TYR B CA 1
ATOM 1470 C C . TYR B 1 78 ? -9.688 -10.906 -9.438 1 97.94 78 TYR B C 1
ATOM 1472 O O . TYR B 1 78 ? -8.961 -11.883 -9.625 1 97.94 78 TYR B O 1
ATOM 1480 N N . ALA B 1 79 ? -10.32 -10.773 -8.328 1 97.12 79 ALA B N 1
ATOM 1481 C CA . ALA B 1 79 ? -10.164 -11.641 -7.16 1 97.12 79 ALA B CA 1
ATOM 1482 C C . ALA B 1 79 ? -10.633 -13.062 -7.461 1 97.12 79 ALA B C 1
ATOM 1484 O O . ALA B 1 79 ? -10.109 -14.023 -6.895 1 97.12 79 ALA B O 1
ATOM 1485 N N . GLU B 1 80 ? -11.523 -13.141 -8.422 1 96.75 80 GLU B N 1
ATOM 1486 C CA . GLU B 1 80 ? -12.102 -14.445 -8.727 1 96.75 80 GLU B CA 1
ATOM 1487 C C . GLU B 1 80 ? -11.492 -15.039 -10 1 96.75 80 GLU B C 1
ATOM 1489 O O . GLU B 1 80 ? -11.781 -16.172 -10.359 1 96.75 80 GLU B O 1
ATOM 1494 N N . HIS B 1 81 ? -10.703 -14.289 -10.672 1 97 81 HIS B N 1
ATOM 1495 C CA . HIS B 1 81 ? -10.141 -14.742 -11.938 1 97 81 HIS B CA 1
ATOM 1496 C C . HIS B 1 81 ? -9.172 -15.898 -11.727 1 97 81 HIS B C 1
ATOM 1498 O O . HIS B 1 81 ? -8.367 -15.883 -10.789 1 97 81 HIS B O 1
ATOM 1504 N N . PRO B 1 82 ? -9.156 -16.859 -12.609 1 95.62 82 PRO B N 1
ATOM 1505 C CA . PRO B 1 82 ? -8.328 -18.047 -12.422 1 95.62 82 PRO B CA 1
ATOM 1506 C C . PRO B 1 82 ? -6.836 -17.734 -12.367 1 95.62 82 PRO B C 1
ATOM 1508 O O . PRO B 1 82 ? -6.102 -18.312 -11.57 1 95.62 82 PRO B O 1
ATOM 1511 N N . VAL B 1 83 ? -6.41 -16.844 -13.172 1 95.06 83 VAL B N 1
ATOM 1512 C CA . VAL B 1 83 ? -4.992 -16.5 -13.211 1 95.06 83 VAL B CA 1
ATOM 1513 C C . VAL B 1 83 ? -4.555 -15.938 -11.867 1 95.06 83 VAL B C 1
ATOM 1515 O O . VAL B 1 83 ? -3.477 -16.281 -11.367 1 95.06 83 VAL B O 1
ATOM 1518 N N . HIS B 1 84 ? -5.332 -15.062 -11.273 1 97.19 84 HIS B N 1
ATOM 1519 C CA . HIS B 1 84 ? -5.031 -14.523 -9.953 1 97.19 84 HIS B CA 1
ATOM 1520 C C . HIS B 1 84 ? -5.035 -15.625 -8.898 1 97.19 84 HIS B C 1
ATOM 1522 O O . HIS B 1 84 ? -4.156 -15.672 -8.039 1 97.19 84 HIS B O 1
ATOM 1528 N N . LYS B 1 85 ? -6.012 -16.516 -8.984 1 96.94 85 LYS B N 1
ATOM 1529 C CA . LYS B 1 85 ? -6.141 -17.562 -7.984 1 96.94 85 LYS B CA 1
ATOM 1530 C C . LYS B 1 85 ? -4.914 -18.469 -7.98 1 96.94 85 LYS B C 1
ATOM 1532 O O . LYS B 1 85 ? -4.469 -18.922 -6.922 1 96.94 85 LYS B O 1
ATOM 1537 N N . VAL B 1 86 ? -4.406 -18.734 -9.117 1 95.56 86 VAL B N 1
ATOM 1538 C CA . VAL B 1 86 ? -3.221 -19.578 -9.219 1 95.56 86 VAL B CA 1
ATOM 1539 C C . VAL B 1 86 ? -2.039 -18.891 -8.539 1 95.56 86 VAL B C 1
ATOM 1541 O O . VAL B 1 86 ? -1.345 -19.516 -7.723 1 95.56 86 VAL B O 1
ATOM 1544 N N . LEU B 1 87 ? -1.777 -17.656 -8.836 1 97.31 87 LEU B N 1
ATOM 1545 C CA . LEU B 1 87 ? -0.688 -16.906 -8.211 1 97.31 87 LEU B CA 1
ATOM 1546 C C . LEU B 1 87 ? -0.903 -16.781 -6.711 1 97.31 87 LEU B C 1
ATOM 1548 O O . LEU B 1 87 ? 0.036 -16.953 -5.93 1 97.31 87 LEU B O 1
ATOM 1552 N N . GLN 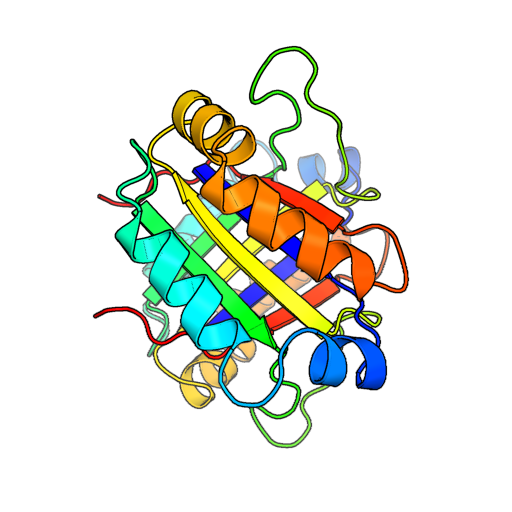B 1 88 ? -2.104 -16.516 -6.328 1 97.75 88 GLN B N 1
ATOM 1553 C CA . GLN B 1 88 ? -2.459 -16.391 -4.918 1 97.75 88 GLN B CA 1
ATOM 1554 C C . GLN B 1 88 ? -2.109 -17.656 -4.145 1 97.75 88 GLN B C 1
ATOM 1556 O O . GLN B 1 88 ? -1.48 -17.578 -3.086 1 97.75 88 GLN B O 1
ATOM 1561 N N . ALA B 1 89 ? -2.502 -18.781 -4.676 1 97.69 89 ALA B N 1
ATOM 1562 C CA . ALA B 1 89 ? -2.242 -20.062 -4.02 1 97.69 89 ALA B CA 1
ATOM 1563 C C . ALA B 1 89 ? -0.744 -20.297 -3.848 1 97.69 89 ALA B C 1
ATOM 1565 O O . ALA B 1 89 ? -0.3 -20.766 -2.799 1 97.69 89 ALA B O 1
ATOM 1566 N N . ARG B 1 90 ? -0.013 -19.969 -4.828 1 97.88 90 ARG B N 1
ATOM 1567 C CA . ARG B 1 90 ? 1.435 -20.141 -4.773 1 97.88 90 ARG B CA 1
ATOM 1568 C C . ARG B 1 90 ? 2.059 -19.219 -3.738 1 97.88 90 ARG B C 1
ATOM 1570 O O . ARG B 1 90 ? 2.916 -19.625 -2.957 1 97.88 90 ARG B O 1
ATOM 1577 N N . LEU B 1 91 ? 1.656 -17.984 -3.703 1 98.12 91 LEU B N 1
ATOM 1578 C CA . LEU B 1 91 ? 2.182 -17.016 -2.742 1 98.12 91 LEU B CA 1
ATOM 1579 C C . LEU B 1 91 ? 1.84 -17.422 -1.314 1 98.12 91 LEU B C 1
ATOM 1581 O O . LEU B 1 91 ? 2.676 -17.312 -0.414 1 98.12 91 LEU B O 1
ATOM 1585 N N . LEU B 1 92 ? 0.641 -17.969 -1.086 1 97.94 92 LEU B N 1
ATOM 1586 C CA . LEU B 1 92 ? 0.175 -18.297 0.254 1 97.94 92 LEU B CA 1
ATOM 1587 C C . LEU B 1 92 ? 0.973 -19.469 0.829 1 97.94 92 LEU B C 1
ATOM 1589 O O . LEU B 1 92 ? 1.065 -19.625 2.049 1 97.94 92 LEU B O 1
ATOM 1593 N N . LYS B 1 93 ? 1.572 -20.25 -0.061 1 98 93 LYS B N 1
ATOM 1594 C CA . LYS B 1 93 ? 2.463 -21.312 0.392 1 98 93 LYS B CA 1
ATOM 1595 C C . LYS B 1 93 ? 3.723 -20.75 1.034 1 98 93 LYS B C 1
ATOM 1597 O O . LYS B 1 93 ? 4.43 -21.453 1.757 1 98 93 LYS B O 1
ATOM 1602 N N . CYS B 1 94 ? 3.986 -19.531 0.768 1 98.56 94 CYS B N 1
ATOM 1603 C CA . CYS B 1 94 ? 5.27 -18.953 1.143 1 98.56 94 CYS B CA 1
ATOM 1604 C C . CYS B 1 94 ? 5.121 -18.016 2.346 1 98.56 94 CYS B C 1
ATOM 1606 O O . CYS B 1 94 ? 6.117 -17.547 2.898 1 98.56 94 CYS B O 1
ATOM 1608 N N . VAL B 1 95 ? 3.934 -17.734 2.795 1 98.44 95 VAL B N 1
ATOM 1609 C CA . VAL B 1 95 ? 3.744 -16.688 3.801 1 98.44 95 VAL B CA 1
ATOM 1610 C C . VAL B 1 95 ? 3.848 -17.297 5.199 1 98.44 95 VAL B C 1
ATOM 1612 O O . VAL B 1 95 ? 3.555 -18.484 5.391 1 98.44 95 VAL B O 1
ATOM 1615 N N . THR B 1 96 ? 4.25 -16.484 6.172 1 98.5 96 THR B N 1
ATOM 1616 C CA . THR B 1 96 ? 4.465 -16.938 7.547 1 98.5 96 THR B CA 1
ATOM 1617 C C . THR B 1 96 ? 3.375 -16.391 8.469 1 98.5 96 THR B C 1
ATOM 1619 O O . THR B 1 96 ? 3.346 -16.719 9.656 1 98.5 96 THR B O 1
ATOM 1622 N N . ALA B 1 97 ? 2.531 -15.578 8.039 1 98.12 97 ALA B N 1
ATOM 1623 C CA . ALA B 1 97 ? 1.387 -14.977 8.727 1 98.12 97 ALA B CA 1
ATOM 1624 C C . ALA B 1 97 ? 0.311 -14.555 7.727 1 98.12 97 ALA B C 1
ATOM 1626 O O . ALA B 1 97 ? 0.582 -14.43 6.531 1 98.12 97 ALA B O 1
ATOM 1627 N N . PRO B 1 98 ? -0.929 -14.398 8.172 1 97.31 98 PRO B N 1
ATOM 1628 C CA . PRO B 1 98 ? -1.954 -13.906 7.254 1 97.31 98 PRO B CA 1
ATOM 1629 C C . PRO B 1 98 ? -1.575 -12.578 6.602 1 97.31 98 PRO B C 1
ATOM 1631 O O . PRO B 1 98 ? -1.034 -11.695 7.27 1 97.31 98 PRO B O 1
ATOM 1634 N N . PRO B 1 99 ? -1.841 -12.469 5.305 1 98.5 99 PRO B N 1
ATOM 1635 C CA . PRO B 1 99 ? -1.543 -11.195 4.652 1 98.5 99 PRO B CA 1
ATOM 1636 C C . PRO B 1 99 ? -2.4 -10.047 5.184 1 98.5 99 PRO B C 1
ATOM 1638 O O . PRO B 1 99 ? -3.496 -10.281 5.703 1 98.5 99 PRO B O 1
ATOM 1641 N N . LEU B 1 100 ? -1.839 -8.898 5.145 1 98.81 100 LEU B N 1
ATOM 1642 C CA . LEU B 1 100 ? -2.553 -7.656 5.418 1 98.81 100 LEU B CA 1
ATOM 1643 C C . LEU B 1 100 ? -3.078 -7.035 4.125 1 98.81 100 LEU B C 1
ATOM 1645 O O . LEU B 1 100 ? -2.324 -6.855 3.166 1 98.81 100 LEU B O 1
ATOM 1649 N N . ARG B 1 101 ? -4.398 -6.738 4.047 1 98.69 101 ARG B N 1
ATOM 1650 C CA . ARG B 1 101 ? -5.012 -6.238 2.822 1 98.69 101 ARG B CA 1
ATOM 1651 C C . ARG B 1 101 ? -5.797 -4.957 3.088 1 98.69 101 ARG B C 1
ATOM 1653 O O . ARG B 1 101 ? -6.562 -4.879 4.051 1 98.69 101 ARG B O 1
ATOM 1660 N N . MET B 1 102 ? -5.559 -3.967 2.273 1 98.25 102 MET B N 1
ATOM 1661 C CA . MET B 1 102 ? -6.316 -2.719 2.27 1 98.25 102 MET B CA 1
ATOM 1662 C C . MET B 1 102 ? -6.82 -2.391 0.866 1 98.25 102 MET B C 1
ATOM 1664 O O . MET B 1 102 ? -6.055 -2.445 -0.099 1 98.25 102 MET B O 1
ATOM 1668 N N . ASP B 1 103 ? -8.07 -2.039 0.765 1 98.25 103 ASP B N 1
ATOM 1669 C CA . ASP B 1 103 ? -8.633 -1.532 -0.483 1 98.25 103 ASP B CA 1
ATOM 1670 C C . ASP B 1 103 ? -9.047 -0.068 -0.345 1 98.25 103 ASP B C 1
ATOM 1672 O O . ASP B 1 103 ? -9.68 0.314 0.643 1 98.25 103 ASP B O 1
ATOM 1676 N N . LEU B 1 104 ? -8.641 0.713 -1.296 1 97.5 104 LEU B N 1
ATOM 1677 C CA . LEU B 1 104 ? -8.797 2.162 -1.217 1 97.5 104 LEU B CA 1
ATOM 1678 C C . LEU B 1 104 ? -9.539 2.697 -2.438 1 97.5 104 LEU B C 1
ATOM 1680 O O . LEU B 1 104 ? -9.297 2.25 -3.561 1 97.5 104 LEU B O 1
ATOM 1684 N N . ASP B 1 105 ? -10.422 3.682 -2.152 1 95.81 105 ASP B N 1
ATOM 1685 C CA . ASP B 1 105 ? -11.102 4.367 -3.248 1 95.81 105 ASP B CA 1
ATOM 1686 C C . ASP B 1 105 ? -10.242 5.504 -3.799 1 95.81 105 ASP B C 1
ATOM 1688 O O . ASP B 1 105 ? -10.281 6.621 -3.281 1 95.81 105 ASP B O 1
ATOM 1692 N N . ILE B 1 106 ? -9.359 5.09 -4.652 1 86.56 106 ILE B N 1
ATOM 1693 C CA . ILE B 1 106 ? -8.547 6.094 -5.328 1 86.56 106 ILE B CA 1
ATOM 1694 C C . ILE B 1 106 ? -8.914 6.141 -6.809 1 86.56 106 ILE B C 1
ATOM 1696 O O . ILE B 1 106 ? -9.062 5.102 -7.453 1 86.56 106 ILE B O 1
ATOM 1700 N N . HIS B 1 107 ? -9.406 7.176 -7.25 1 69.19 107 HIS B N 1
ATOM 1701 C CA . HIS B 1 107 ? -9.742 7.281 -8.664 1 69.19 107 HIS B CA 1
ATOM 1702 C C . HIS B 1 107 ? -8.508 7.621 -9.5 1 69.19 107 HIS B C 1
ATOM 1704 O O . HIS B 1 107 ? -7.746 8.523 -9.141 1 69.19 107 HIS B O 1
ATOM 1710 N N . PRO B 1 108 ? -8.07 6.547 -10.273 1 53.56 108 PRO B N 1
ATOM 1711 C CA . PRO B 1 108 ? -6.926 6.855 -11.141 1 53.56 108 PRO B CA 1
ATOM 1712 C C . PRO B 1 108 ? -7.082 8.188 -11.867 1 53.56 108 PRO B C 1
ATOM 1714 O O . PRO B 1 108 ? -8.203 8.586 -12.203 1 53.56 108 PRO B O 1
ATOM 1717 N N . ASN B 1 109 ? -6.281 9.148 -11.422 1 44.81 109 ASN B N 1
ATOM 1718 C CA . ASN B 1 109 ? -6.336 10.281 -12.344 1 44.81 109 ASN B CA 1
ATOM 1719 C C . ASN B 1 109 ? -6.242 9.828 -13.797 1 44.81 109 ASN B C 1
ATOM 1721 O O . ASN B 1 109 ? -5.246 9.227 -14.203 1 44.81 109 ASN B O 1
ATOM 1725 N N . LEU B 1 110 ? -7.242 9.242 -14.148 1 32.44 110 LEU B N 1
ATOM 1726 C CA . LEU B 1 110 ? -7.219 9.039 -15.594 1 32.44 110 LEU B CA 1
ATOM 1727 C C . LEU B 1 110 ? -7.109 10.375 -16.328 1 32.44 110 LEU B C 1
ATOM 1729 O O . LEU B 1 110 ? -7.699 11.367 -15.906 1 32.44 110 LEU B O 1
#